Protein AF-A0A6C0BDL3-F1 (afdb_monomer_lite)

Foldseek 3Di:
DDWDDDQQETEAEAEDQPDPWKKKKKKWAFPFADQVLLVLLVVLAAFPALQCQTSNLLNQLLVLLLVQLQCVCPVDVCNVVVWPWWDRWDWGDDPRMIMTMTTTHLDLVGVLVSLVSSLVSLLVSLVSLVSSQVSCVSHVHHDDNLSNQLSNLRSLVRLSHMYMYIYHNHDPPPDPVSVVVSVVSNSVSSVSSVPDPPPRDPNDPSSVPNDNPPDQPKDFDADPRQVLVQVVCPVVPPQWHWDGDHGIIGIGHSYDDPVVRCVVVVVVSVVVVPDPVSLLVSLLVCVVVVNDDLVRSCVVVPPPPDDDSVVSVVVNVVVVD

pLDDT: mean 74.25, std 18.12, range [35.41, 97.31]

Structure (mmCIF, N/CA/C/O backbone):
data_AF-A0A6C0BDL3-F1
#
_entry.id   AF-A0A6C0BDL3-F1
#
loop_
_atom_site.group_PDB
_atom_site.id
_atom_site.type_symbol
_atom_site.label_atom_id
_atom_site.label_alt_id
_atom_site.label_comp_id
_atom_site.label_asym_id
_atom_site.label_entity_id
_atom_site.label_seq_id
_atom_site.pdbx_PDB_ins_code
_atom_site.Cartn_x
_atom_site.Cartn_y
_atom_site.Cartn_z
_atom_site.occupancy
_atom_site.B_iso_or_equiv
_atom_site.auth_seq_id
_atom_site.auth_comp_id
_atom_site.auth_asym_id
_atom_site.auth_atom_id
_atom_site.pdbx_PDB_model_num
ATOM 1 N N . MET A 1 1 ? -6.027 -9.525 21.733 1.00 80.44 1 MET A N 1
ATOM 2 C CA . MET A 1 1 ? -6.110 -9.173 20.299 1.00 80.44 1 MET A CA 1
ATOM 3 C C . MET A 1 1 ? -7.530 -9.470 19.851 1.00 80.44 1 MET A C 1
ATOM 5 O O . MET A 1 1 ? -8.049 -10.502 20.253 1.00 80.44 1 MET A O 1
ATOM 9 N N . LEU A 1 2 ? -8.179 -8.557 19.132 1.00 86.31 2 LEU A N 1
ATOM 10 C CA . LEU A 1 2 ? -9.525 -8.763 18.590 1.00 86.31 2 LEU A CA 1
ATOM 11 C C . LEU A 1 2 ? -9.420 -8.922 17.076 1.00 86.31 2 LEU A C 1
ATOM 13 O O . LEU A 1 2 ? -8.777 -8.106 16.423 1.00 86.31 2 LEU A O 1
ATOM 17 N N . HIS A 1 3 ? -10.058 -9.958 16.542 1.00 91.69 3 HIS A N 1
ATOM 18 C CA . HIS A 1 3 ? -10.069 -10.280 15.119 1.00 91.69 3 HIS A CA 1
ATOM 19 C C . HIS A 1 3 ? -11.508 -10.301 14.607 1.00 91.69 3 HIS A C 1
ATOM 21 O O . HIS A 1 3 ? -12.396 -10.847 15.268 1.00 91.69 3 HIS A O 1
ATOM 27 N N . ILE A 1 4 ? -11.747 -9.655 13.467 1.00 92.56 4 ILE A N 1
ATOM 28 C CA . ILE A 1 4 ? -13.044 -9.620 12.791 1.00 92.56 4 ILE A CA 1
ATOM 29 C C . ILE A 1 4 ? -12.794 -9.748 11.290 1.00 92.56 4 ILE A C 1
ATOM 31 O O . ILE A 1 4 ? -12.151 -8.888 10.696 1.00 92.56 4 ILE A O 1
ATOM 35 N N . ALA A 1 5 ? -13.356 -10.777 10.660 1.00 94.75 5 ALA A N 1
ATOM 36 C CA . ALA A 1 5 ? -13.310 -10.949 9.212 1.00 94.75 5 ALA A CA 1
ATOM 37 C C . ALA A 1 5 ? -14.719 -10.854 8.610 1.00 94.75 5 ALA A C 1
ATOM 39 O O . ALA A 1 5 ? -15.660 -11.463 9.121 1.00 94.75 5 ALA A O 1
ATOM 40 N N . LYS A 1 6 ? -14.884 -10.071 7.538 1.00 94.75 6 LYS A N 1
ATOM 41 C CA . LYS A 1 6 ? -16.170 -9.874 6.844 1.00 94.75 6 LYS A CA 1
ATOM 42 C C . LYS A 1 6 ? -15.926 -9.375 5.421 1.00 94.75 6 LYS A C 1
ATOM 44 O O . LYS A 1 6 ? -15.156 -8.441 5.221 1.00 94.75 6 LYS A O 1
ATOM 49 N N . SER A 1 7 ? -16.589 -9.995 4.444 1.00 92.44 7 SER A N 1
ATOM 50 C CA . SER A 1 7 ? -16.595 -9.581 3.029 1.00 92.44 7 SER A CA 1
ATOM 51 C C . SER A 1 7 ? -15.208 -9.305 2.426 1.00 92.44 7 SER A C 1
ATOM 53 O O . SER A 1 7 ? -15.013 -8.292 1.771 1.00 92.44 7 SER A O 1
ATOM 55 N N . GLY A 1 8 ? -14.229 -10.185 2.662 1.00 92.31 8 GLY A N 1
ATOM 56 C CA . GLY A 1 8 ? -12.870 -10.025 2.120 1.00 92.31 8 GLY A CA 1
ATOM 57 C C . GLY A 1 8 ? -11.964 -9.073 2.909 1.00 92.31 8 GLY A C 1
ATOM 58 O O . GLY A 1 8 ? -10.807 -8.901 2.544 1.00 92.31 8 GLY A O 1
ATOM 59 N N . ILE A 1 9 ? -12.438 -8.495 4.012 1.00 96.25 9 ILE A N 1
ATOM 60 C CA . ILE A 1 9 ? -11.622 -7.683 4.918 1.00 96.25 9 ILE A CA 1
ATOM 61 C C . ILE A 1 9 ? -11.298 -8.502 6.163 1.00 96.25 9 ILE A C 1
ATOM 63 O O . ILE A 1 9 ? -12.194 -9.095 6.765 1.00 96.25 9 ILE A O 1
ATOM 67 N N . ASP A 1 10 ? -10.029 -8.502 6.552 1.00 95.81 10 ASP A N 1
ATOM 68 C CA . ASP A 1 10 ? -9.514 -9.079 7.787 1.00 95.81 10 ASP A CA 1
ATOM 69 C C . ASP A 1 10 ? -9.031 -7.946 8.705 1.00 95.81 10 ASP A C 1
ATOM 71 O O . ASP A 1 10 ? -8.000 -7.323 8.448 1.00 95.81 10 ASP A O 1
ATOM 75 N N . LEU A 1 11 ? -9.812 -7.624 9.739 1.00 95.25 11 LEU A N 1
ATOM 76 C CA . LEU A 1 11 ? -9.498 -6.586 10.716 1.00 95.25 11 LEU A CA 1
ATOM 77 C C . LEU A 1 11 ? -8.887 -7.206 11.973 1.00 95.25 11 LEU A C 1
ATOM 79 O O . LEU A 1 11 ? -9.557 -7.906 12.734 1.00 95.25 11 LEU A O 1
ATOM 83 N N . ASN A 1 12 ? -7.645 -6.829 12.249 1.00 93.06 12 ASN A N 1
ATOM 84 C CA . ASN A 1 12 ? -6.936 -7.113 13.484 1.00 93.06 12 ASN A CA 1
ATOM 85 C C . ASN A 1 12 ? -6.816 -5.836 14.308 1.00 93.06 12 ASN A C 1
ATOM 87 O O . ASN A 1 12 ? -6.258 -4.829 13.874 1.00 93.06 12 ASN A O 1
ATOM 91 N N . PHE A 1 13 ? -7.333 -5.882 15.528 1.00 91.25 13 PHE A N 1
ATOM 92 C CA . PHE A 1 13 ? -7.224 -4.802 16.491 1.00 91.25 13 PHE A CA 1
ATOM 93 C C . PHE A 1 13 ? -6.381 -5.245 17.688 1.00 91.25 13 PHE A C 1
ATOM 95 O O . PHE A 1 13 ? -6.696 -6.215 18.391 1.00 91.25 13 PHE A O 1
ATOM 102 N N . GLN A 1 14 ? -5.314 -4.497 17.951 1.00 90.56 14 GLN A N 1
ATOM 103 C CA . GLN A 1 14 ? -4.424 -4.716 19.078 1.00 90.56 14 GLN A CA 1
ATOM 104 C C . GLN A 1 14 ? -4.402 -3.483 19.976 1.00 90.56 14 GLN A C 1
ATOM 106 O O . GLN A 1 14 ? -3.973 -2.394 19.591 1.00 90.56 14 GLN A O 1
ATOM 111 N N . GLN A 1 15 ? -4.837 -3.669 21.218 1.00 88.06 15 GLN A N 1
ATOM 112 C CA . GLN A 1 15 ? -4.692 -2.637 22.229 1.00 88.06 15 GLN A CA 1
ATOM 113 C C . GLN A 1 15 ? -3.237 -2.596 22.694 1.00 88.06 15 GLN A C 1
ATOM 115 O O . GLN A 1 15 ? -2.676 -3.620 23.084 1.00 88.06 15 GLN A O 1
ATOM 120 N N . ASN A 1 16 ? -2.633 -1.410 22.666 1.00 87.50 16 ASN A N 1
ATOM 121 C CA . ASN A 1 16 ? -1.302 -1.190 23.215 1.00 87.50 16 ASN A CA 1
ATOM 122 C C . ASN A 1 16 ? -1.326 0.040 24.138 1.00 87.50 16 ASN A C 1
ATOM 124 O O . ASN A 1 16 ? -1.374 1.169 23.645 1.00 87.50 16 ASN A O 1
ATOM 128 N N . PRO A 1 17 ? -1.281 -0.143 25.472 1.00 82.94 17 PRO A N 1
ATOM 129 C CA . PRO A 1 17 ? -1.376 0.962 26.425 1.00 82.94 17 PRO A CA 1
ATOM 130 C C . PRO A 1 17 ? -0.166 1.906 26.393 1.00 82.94 17 PRO A C 1
ATOM 132 O O . PRO A 1 17 ? -0.265 3.027 26.895 1.00 82.94 17 PRO A O 1
ATOM 135 N N . ARG A 1 18 ? 0.955 1.467 25.801 1.00 84.19 18 ARG A N 1
ATOM 136 C CA . ARG A 1 18 ? 2.204 2.230 25.666 1.00 84.19 18 ARG A CA 1
ATOM 137 C C . ARG A 1 18 ? 2.338 2.939 24.317 1.00 84.19 18 ARG A C 1
ATOM 139 O O . ARG A 1 18 ? 3.315 3.650 24.109 1.00 84.19 18 ARG A O 1
ATOM 146 N N . ALA A 1 19 ? 1.397 2.752 23.391 1.00 80.88 19 ALA A N 1
ATOM 147 C CA . ALA A 1 19 ? 1.479 3.380 22.079 1.00 80.88 19 ALA A CA 1
ATOM 148 C C . ALA A 1 19 ? 1.346 4.910 22.198 1.00 80.88 19 ALA A C 1
ATOM 150 O O . ALA A 1 19 ? 0.358 5.415 22.733 1.00 80.88 19 ALA A O 1
ATOM 151 N N . GLY A 1 20 ? 2.331 5.653 21.683 1.00 81.62 20 GLY A N 1
ATOM 152 C CA . GLY A 1 20 ? 2.304 7.122 21.654 1.00 81.62 20 GLY A CA 1
ATOM 153 C C . GLY A 1 20 ? 1.252 7.683 20.691 1.00 81.62 20 GLY A C 1
ATOM 154 O O . GLY A 1 20 ? 0.621 8.696 20.980 1.00 81.62 20 GLY A O 1
ATOM 155 N N . SER A 1 21 ? 0.979 6.966 19.601 1.00 86.00 21 SER A N 1
ATOM 156 C CA . SER A 1 21 ? -0.043 7.259 18.588 1.00 86.00 21 SER A CA 1
ATOM 157 C C . SER A 1 21 ? -0.776 5.976 18.181 1.00 86.00 21 SER A C 1
ATOM 159 O O . SER A 1 21 ? -0.315 4.870 18.468 1.00 86.00 21 SER A O 1
ATOM 161 N N . ALA A 1 22 ? -1.946 6.111 17.556 1.00 89.06 22 ALA A N 1
ATOM 162 C CA . ALA A 1 22 ? -2.625 4.985 16.931 1.00 89.06 22 ALA A CA 1
ATOM 163 C C . ALA A 1 22 ? -1.990 4.726 15.561 1.00 89.06 22 ALA A C 1
ATOM 165 O O . ALA A 1 22 ? -1.925 5.638 14.740 1.00 89.06 22 ALA A O 1
ATOM 166 N N . CYS A 1 23 ? -1.548 3.501 15.308 1.00 92.31 23 CYS A N 1
ATOM 167 C CA . CYS A 1 23 ? -1.007 3.066 14.027 1.00 92.31 23 CYS A CA 1
ATOM 168 C C . CYS A 1 23 ? -2.067 2.259 13.275 1.00 92.31 23 CYS A C 1
ATOM 170 O O . CYS A 1 23 ? -2.695 1.362 13.841 1.00 92.31 23 CYS A O 1
ATOM 172 N N . ILE A 1 24 ? -2.274 2.599 12.008 1.00 93.56 24 ILE A N 1
ATOM 173 C CA . ILE A 1 24 ? -3.176 1.905 11.094 1.00 93.56 24 ILE A CA 1
ATOM 174 C C . ILE A 1 24 ? -2.330 1.405 9.934 1.00 93.56 24 ILE A C 1
ATOM 176 O O . ILE A 1 24 ? -1.681 2.205 9.265 1.00 93.56 24 ILE A O 1
ATOM 180 N N . SER A 1 25 ? -2.365 0.104 9.684 1.00 96.69 25 SER A N 1
ATOM 181 C CA . SER A 1 25 ? -1.750 -0.527 8.523 1.00 96.69 25 SER A CA 1
ATOM 182 C C . SER A 1 25 ? -2.834 -1.180 7.680 1.00 96.69 25 SER A C 1
ATOM 184 O O . SER A 1 25 ? -3.656 -1.931 8.204 1.00 96.69 25 SER A O 1
ATOM 186 N N . VAL A 1 26 ? -2.863 -0.877 6.385 1.00 97.31 26 VAL A N 1
ATOM 187 C CA . VAL A 1 26 ? -3.739 -1.540 5.415 1.00 97.31 26 VAL A CA 1
ATOM 188 C C . VAL A 1 26 ? -2.863 -2.224 4.377 1.00 97.31 26 VAL A C 1
ATOM 190 O O . VAL A 1 26 ? -2.115 -1.556 3.666 1.00 97.31 26 VAL A O 1
ATOM 193 N N . GLY A 1 27 ? -2.954 -3.547 4.311 1.00 96.62 27 GLY A N 1
ATOM 194 C CA . GLY A 1 27 ? -2.212 -4.406 3.401 1.00 96.62 27 GLY A CA 1
ATOM 195 C C . GLY A 1 27 ? -3.119 -5.112 2.397 1.00 96.62 27 GLY A C 1
ATOM 196 O O . GLY A 1 27 ? -4.240 -5.497 2.726 1.00 96.62 27 GLY A O 1
ATOM 197 N N . PHE A 1 28 ? -2.626 -5.318 1.181 1.00 96.12 28 PHE A N 1
ATOM 198 C CA . PHE A 1 28 ? -3.298 -6.107 0.145 1.00 96.12 28 PHE A CA 1
ATOM 199 C C . PHE A 1 28 ? -2.264 -6.815 -0.730 1.00 96.12 28 PHE A C 1
ATOM 201 O O . PHE A 1 28 ? -1.161 -6.304 -0.929 1.00 96.12 28 PHE A O 1
ATOM 208 N N . SER A 1 29 ? -2.596 -8.016 -1.207 1.00 94.06 29 SER A N 1
ATOM 209 C CA . SER A 1 29 ? -1.660 -8.839 -1.981 1.00 94.06 29 SER A CA 1
ATOM 210 C C . SER A 1 29 ? -1.746 -8.502 -3.460 1.00 94.06 29 SER A C 1
ATOM 212 O O . SER A 1 29 ? -2.835 -8.502 -4.025 1.00 94.06 29 SER A O 1
ATOM 214 N N . VAL A 1 30 ? -0.606 -8.230 -4.093 1.00 92.38 30 VAL A N 1
ATOM 215 C CA . VAL A 1 30 ? -0.535 -7.929 -5.525 1.00 92.38 30 VAL A CA 1
ATOM 216 C C . VAL A 1 30 ? 0.659 -8.659 -6.116 1.00 92.38 30 VAL A C 1
ATOM 218 O O . VAL A 1 30 ? 1.786 -8.520 -5.644 1.00 92.38 30 VAL A O 1
ATOM 221 N N . LYS A 1 31 ? 0.424 -9.435 -7.174 1.00 88.62 31 LYS A N 1
ATOM 222 C CA . LYS A 1 31 ? 1.509 -10.095 -7.906 1.00 88.62 31 LYS A CA 1
ATOM 223 C C . LYS A 1 31 ? 2.306 -9.071 -8.706 1.00 88.62 31 LYS A C 1
ATOM 225 O O . LYS A 1 31 ? 1.736 -8.124 -9.236 1.00 88.62 31 LYS A O 1
ATOM 230 N N . GLY A 1 32 ? 3.614 -9.290 -8.825 1.00 86.88 32 GLY A N 1
ATOM 231 C CA . GLY A 1 32 ? 4.490 -8.411 -9.604 1.00 86.88 32 GLY A CA 1
ATOM 232 C C . GLY A 1 32 ? 4.892 -7.124 -8.879 1.00 86.88 32 GLY A C 1
ATOM 233 O O . GLY A 1 32 ? 5.362 -6.189 -9.521 1.00 86.88 32 GLY A O 1
ATOM 234 N N . LEU A 1 33 ? 4.727 -7.057 -7.554 1.00 88.50 33 LEU A N 1
ATOM 235 C CA . LEU A 1 33 ? 5.330 -5.997 -6.748 1.00 88.50 33 LEU A CA 1
ATOM 236 C C . LEU A 1 33 ? 6.859 -6.106 -6.785 1.00 88.50 33 LEU A C 1
ATOM 238 O O . LEU A 1 33 ? 7.421 -7.197 -6.724 1.00 88.50 33 LEU A O 1
ATOM 242 N N . ASN A 1 34 ? 7.534 -4.960 -6.848 1.00 86.62 34 ASN A N 1
ATOM 243 C CA . ASN A 1 34 ? 8.987 -4.880 -6.866 1.00 86.62 34 ASN A CA 1
ATOM 244 C C . ASN A 1 34 ? 9.474 -3.920 -5.774 1.00 86.62 34 ASN A C 1
ATOM 246 O O . ASN A 1 34 ? 9.327 -2.699 -5.866 1.00 86.62 34 ASN A O 1
ATOM 250 N N . TRP A 1 35 ? 10.094 -4.481 -4.736 1.00 83.75 35 TRP A N 1
ATOM 251 C CA . TRP A 1 35 ? 10.608 -3.712 -3.603 1.00 83.75 35 TRP A CA 1
ATOM 252 C C . TRP A 1 35 ? 11.672 -2.678 -4.009 1.00 83.75 35 TRP A C 1
ATOM 254 O O . TRP A 1 35 ? 11.677 -1.573 -3.470 1.00 83.75 35 TRP A O 1
ATOM 264 N N . PHE A 1 36 ? 12.528 -2.973 -4.995 1.00 78.44 36 PHE A N 1
ATOM 265 C CA . PHE A 1 36 ? 13.548 -2.026 -5.465 1.00 78.44 36 PHE A CA 1
ATOM 266 C C . PHE A 1 36 ? 12.933 -0.801 -6.118 1.00 78.44 36 PHE A C 1
ATOM 268 O O . PHE A 1 36 ? 13.382 0.321 -5.874 1.00 78.44 36 PHE A O 1
ATOM 275 N N . VAL A 1 37 ? 11.885 -1.018 -6.916 1.00 86.94 37 VAL A N 1
ATOM 276 C CA . VAL A 1 37 ? 11.120 0.073 -7.517 1.00 86.94 37 VAL A CA 1
ATOM 277 C C . VAL A 1 37 ? 10.532 0.943 -6.413 1.00 86.94 37 VAL A C 1
ATOM 279 O O . VAL A 1 37 ? 10.733 2.154 -6.434 1.00 86.94 37 VAL A O 1
ATOM 282 N N . LEU A 1 38 ? 9.889 0.341 -5.407 1.00 89.44 38 LEU A N 1
ATOM 283 C CA . LEU A 1 38 ? 9.329 1.101 -4.292 1.00 89.44 38 LEU A CA 1
ATOM 284 C C . LEU A 1 38 ? 10.403 1.885 -3.530 1.00 89.44 38 LEU A C 1
ATOM 286 O O . LEU A 1 38 ? 10.224 3.074 -3.283 1.00 89.44 38 LEU A O 1
ATOM 290 N N . ASN A 1 39 ? 11.522 1.252 -3.178 1.00 84.19 39 ASN A N 1
ATOM 291 C CA . ASN A 1 39 ? 12.599 1.917 -2.448 1.00 84.19 39 ASN A CA 1
ATOM 292 C C . ASN A 1 39 ? 13.169 3.101 -3.243 1.00 84.19 39 ASN A C 1
ATOM 294 O O . ASN A 1 39 ? 13.453 4.151 -2.673 1.00 84.19 39 ASN A O 1
ATOM 298 N N . LYS A 1 40 ? 13.284 2.971 -4.568 1.00 84.50 40 LYS A N 1
ATOM 299 C CA . LYS A 1 40 ? 13.706 4.074 -5.434 1.00 84.50 40 LYS A CA 1
ATOM 300 C C . LYS A 1 40 ? 12.678 5.208 -5.478 1.00 84.50 40 LYS A C 1
ATOM 302 O O . LYS A 1 40 ? 13.056 6.374 -5.407 1.00 84.50 40 LYS A O 1
ATOM 307 N N . LEU A 1 41 ? 11.388 4.882 -5.563 1.00 90.12 41 LEU A N 1
ATOM 308 C CA . LEU A 1 41 ? 10.315 5.879 -5.502 1.00 90.12 41 LEU A CA 1
ATOM 309 C C . LEU A 1 41 ? 10.311 6.622 -4.157 1.00 90.12 41 LEU A C 1
ATOM 311 O O . LEU A 1 41 ? 10.117 7.833 -4.134 1.00 90.12 41 LEU A O 1
ATOM 315 N N . LEU A 1 42 ? 10.594 5.923 -3.053 1.00 88.12 42 LEU A N 1
ATOM 316 C CA . LEU A 1 42 ? 10.689 6.510 -1.714 1.00 88.12 42 LEU A CA 1
ATOM 317 C C . LEU A 1 42 ? 11.897 7.442 -1.542 1.00 88.12 42 LEU A C 1
ATOM 319 O O . LEU A 1 42 ? 11.784 8.442 -0.837 1.00 88.12 42 LEU A O 1
ATOM 323 N N . THR A 1 43 ? 13.047 7.131 -2.149 1.00 84.50 43 THR A N 1
ATOM 324 C CA . THR A 1 43 ? 14.254 7.973 -2.046 1.00 84.50 43 THR A CA 1
ATOM 325 C C . THR A 1 43 ? 14.274 9.121 -3.051 1.00 84.50 43 THR A C 1
ATOM 327 O O . THR A 1 43 ? 14.986 10.099 -2.835 1.00 84.50 43 THR A O 1
ATOM 330 N N . GLY A 1 44 ? 13.524 9.012 -4.153 1.00 80.94 44 GLY A N 1
ATOM 331 C CA . GLY A 1 44 ? 13.462 10.025 -5.207 1.00 80.94 44 GLY A CA 1
ATOM 332 C C . GLY A 1 44 ? 14.743 10.154 -6.037 1.00 80.94 44 GLY A C 1
ATOM 333 O O . GLY A 1 44 ? 14.849 11.073 -6.847 1.00 80.94 44 GLY A O 1
ATOM 334 N N . VAL A 1 45 ? 15.720 9.257 -5.860 1.00 71.88 45 VAL A N 1
ATOM 335 C CA . VAL A 1 45 ? 17.005 9.330 -6.567 1.00 71.88 45 VAL A CA 1
ATOM 336 C C . VAL A 1 45 ? 16.888 8.620 -7.921 1.00 71.88 45 VAL A C 1
ATOM 338 O O . VAL A 1 45 ? 16.690 7.399 -7.959 1.00 71.88 45 VAL A O 1
ATOM 341 N N . PRO A 1 46 ? 17.023 9.333 -9.055 1.00 64.50 46 PRO A N 1
ATOM 342 C CA . PRO A 1 46 ? 17.059 8.695 -10.361 1.00 64.50 46 PRO A CA 1
ATOM 343 C C . PRO A 1 46 ? 18.317 7.822 -10.478 1.00 64.50 46 PRO A C 1
ATOM 345 O O . PRO A 1 46 ? 19.421 8.226 -10.129 1.00 64.50 46 PRO A O 1
ATOM 348 N N . CYS A 1 47 ? 18.154 6.607 -10.991 1.00 59.09 47 CYS A N 1
ATOM 349 C CA . CYS A 1 47 ? 19.243 5.681 -11.299 1.00 59.09 47 CYS A CA 1
ATOM 350 C C . CYS A 1 47 ? 18.955 4.971 -12.628 1.00 59.09 47 CYS A C 1
ATOM 352 O O . CYS A 1 47 ? 17.793 4.751 -12.981 1.00 59.09 47 CYS A O 1
ATOM 354 N N . SER A 1 48 ? 19.998 4.624 -13.370 1.00 54.31 48 SER A N 1
ATOM 355 C CA . SER A 1 48 ? 19.949 4.037 -14.717 1.00 54.31 48 SER A CA 1
ATOM 356 C C . SER A 1 48 ? 19.919 2.498 -14.708 1.00 54.31 48 SER A C 1
ATOM 358 O O . SER A 1 48 ? 20.416 1.854 -15.628 1.00 54.31 48 SER A O 1
ATOM 360 N N . CYS A 1 49 ? 19.359 1.887 -13.658 1.00 56.06 49 CYS A N 1
ATOM 361 C CA . CYS A 1 49 ? 19.349 0.433 -13.500 1.00 56.06 49 CYS A CA 1
ATOM 362 C C . CYS A 1 49 ? 18.423 -0.267 -14.522 1.00 56.06 49 CYS A C 1
ATOM 364 O O . CYS A 1 49 ? 17.226 0.027 -14.539 1.00 56.06 49 CYS A O 1
ATOM 366 N N . PRO A 1 50 ? 18.916 -1.261 -15.291 1.00 52.78 50 PRO A N 1
ATOM 367 C CA . PRO A 1 50 ? 18.097 -2.062 -16.218 1.00 52.78 50 PRO A CA 1
ATOM 368 C C . PRO A 1 50 ? 16.988 -2.886 -15.530 1.00 52.78 50 PRO A C 1
ATOM 370 O O . PRO A 1 50 ? 15.978 -3.233 -16.141 1.00 52.78 50 PRO A O 1
ATOM 373 N N . SER A 1 51 ? 17.171 -3.185 -14.240 1.00 52.00 51 SER A N 1
ATOM 374 C CA . SER A 1 51 ? 16.299 -3.998 -13.380 1.00 52.00 51 SER A CA 1
ATOM 375 C C . SER A 1 51 ? 15.034 -3.283 -12.886 1.00 52.00 51 SER A C 1
ATOM 377 O O . SER A 1 51 ? 14.208 -3.890 -12.208 1.00 52.00 51 SER A O 1
ATOM 379 N N . LEU A 1 52 ? 14.853 -2.007 -13.235 1.00 60.19 52 LEU A N 1
ATOM 380 C CA . LEU A 1 52 ? 13.674 -1.216 -12.865 1.00 60.19 52 LEU A CA 1
ATOM 381 C C . LEU A 1 52 ? 12.458 -1.470 -13.742 1.00 60.19 52 LEU A C 1
ATOM 383 O O . LEU A 1 52 ? 11.441 -0.826 -13.539 1.00 60.19 52 LEU A O 1
ATOM 387 N N . SER A 1 53 ? 12.581 -2.347 -14.729 1.00 63.53 53 SER A N 1
ATOM 388 C CA . SER A 1 53 ? 11.556 -2.577 -15.733 1.00 63.53 53 SER A CA 1
ATOM 389 C C . SER A 1 53 ? 10.501 -3.585 -15.247 1.00 63.53 53 SER A C 1
ATOM 391 O O . SER A 1 53 ? 9.306 -3.345 -15.374 1.00 63.53 53 SER A O 1
ATOM 393 N N . TYR A 1 54 ? 10.910 -4.647 -14.544 1.00 73.38 54 TYR A N 1
ATOM 394 C CA . TYR A 1 54 ? 9.975 -5.617 -13.966 1.00 73.38 54 TYR A CA 1
ATOM 395 C C . TYR A 1 54 ? 9.182 -5.047 -12.781 1.00 73.38 54 TYR A C 1
ATOM 397 O O . TYR A 1 54 ? 9.757 -4.525 -11.822 1.00 73.38 54 TYR A O 1
ATOM 405 N N . GLY A 1 55 ? 7.855 -5.202 -12.810 1.00 81.75 55 GLY A N 1
ATOM 406 C CA . GLY A 1 55 ? 6.962 -4.807 -11.713 1.00 81.75 55 GLY A CA 1
ATOM 407 C C . GLY A 1 55 ? 6.878 -3.298 -11.475 1.00 81.75 55 GLY A C 1
ATOM 408 O O . GLY A 1 55 ? 6.343 -2.856 -10.452 1.00 81.75 55 GLY A O 1
ATOM 409 N N . SER A 1 56 ? 7.423 -2.501 -12.397 1.00 88.50 56 SER A N 1
ATOM 410 C CA . SER A 1 56 ? 7.600 -1.063 -12.230 1.00 88.50 56 SER A CA 1
ATOM 411 C C . SER A 1 56 ? 6.270 -0.331 -12.217 1.00 88.50 56 SER A C 1
ATOM 413 O O . SER A 1 56 ? 6.023 0.524 -11.367 1.00 88.50 56 SER A O 1
ATOM 415 N N . GLU A 1 57 ? 5.366 -0.744 -13.095 1.00 92.81 57 GLU A N 1
ATOM 416 C CA . GLU A 1 57 ? 4.076 -0.120 -13.295 1.00 92.81 57 GLU A CA 1
ATOM 417 C C . GLU A 1 57 ? 3.112 -0.474 -12.172 1.00 92.81 57 GLU A C 1
ATOM 419 O O . GLU A 1 57 ? 2.500 0.422 -11.596 1.00 92.81 57 GLU A O 1
ATOM 424 N N . ILE A 1 58 ? 3.054 -1.752 -11.792 1.00 94.31 58 ILE A N 1
ATOM 425 C CA . ILE A 1 58 ? 2.241 -2.236 -10.667 1.00 94.31 58 ILE A CA 1
ATOM 426 C C . ILE A 1 58 ? 2.678 -1.547 -9.372 1.00 94.31 58 ILE A C 1
ATOM 428 O O . ILE A 1 58 ? 1.855 -0.981 -8.651 1.00 94.31 58 ILE A O 1
ATOM 432 N N . THR A 1 59 ? 3.986 -1.522 -9.104 1.00 94.94 59 THR A N 1
ATOM 433 C CA . THR A 1 59 ? 4.524 -0.871 -7.903 1.00 94.94 59 THR A CA 1
ATOM 434 C C . THR A 1 59 ? 4.275 0.636 -7.923 1.00 94.94 59 THR A C 1
ATOM 436 O O . THR A 1 59 ? 3.923 1.209 -6.893 1.00 94.94 59 THR A O 1
ATOM 439 N N . SER A 1 60 ? 4.395 1.275 -9.091 1.00 96.00 60 SER A N 1
ATOM 440 C CA . SER A 1 60 ? 4.117 2.705 -9.264 1.00 96.00 60 SER A CA 1
ATOM 441 C C . SER A 1 60 ? 2.643 3.042 -9.033 1.00 96.00 60 SER A C 1
ATOM 443 O O . SER A 1 60 ? 2.363 4.059 -8.408 1.00 96.00 60 SER A O 1
ATOM 445 N N . VAL A 1 61 ? 1.695 2.198 -9.462 1.00 97.19 61 VAL A N 1
ATOM 446 C CA . VAL A 1 61 ? 0.263 2.375 -9.150 1.00 97.19 61 VAL A CA 1
ATOM 447 C C . VAL A 1 61 ? 0.014 2.248 -7.644 1.00 97.19 61 VAL A C 1
ATOM 449 O O . VAL A 1 61 ? -0.654 3.102 -7.060 1.00 97.19 61 VAL A O 1
ATOM 452 N N . CYS A 1 62 ? 0.588 1.241 -6.979 1.00 97.31 62 CYS A N 1
ATOM 453 C CA . CYS A 1 62 ? 0.473 1.105 -5.522 1.00 97.31 62 CYS A CA 1
ATOM 454 C C . CYS A 1 62 ? 1.063 2.311 -4.774 1.00 97.31 62 CYS A C 1
ATOM 456 O O . CYS A 1 62 ? 0.452 2.837 -3.841 1.00 97.31 62 CYS A O 1
ATOM 458 N N . TYR A 1 63 ? 2.232 2.790 -5.204 1.00 97.19 63 TYR A N 1
ATOM 459 C CA . TYR A 1 63 ? 2.860 3.970 -4.620 1.00 97.19 63 TYR A CA 1
ATOM 460 C C . TYR A 1 63 ? 2.041 5.242 -4.872 1.00 97.19 63 TYR A C 1
ATOM 462 O O . TYR A 1 63 ? 1.846 6.035 -3.951 1.00 97.19 63 TYR A O 1
ATOM 470 N N . ALA A 1 64 ? 1.469 5.399 -6.067 1.00 97.06 64 ALA A N 1
ATOM 471 C CA . ALA A 1 64 ? 0.570 6.499 -6.403 1.00 97.06 64 ALA A CA 1
ATOM 472 C C . ALA A 1 64 ? -0.665 6.549 -5.483 1.00 97.06 64 ALA A C 1
ATOM 474 O O . ALA A 1 64 ? -1.056 7.631 -5.046 1.00 97.06 64 ALA A O 1
ATOM 475 N N . ILE A 1 65 ? -1.225 5.395 -5.093 1.00 97.00 65 ILE A N 1
ATOM 476 C CA . ILE A 1 65 ? -2.289 5.331 -4.074 1.00 97.00 65 ILE A CA 1
ATOM 477 C C . ILE A 1 65 ? -1.792 5.905 -2.737 1.00 97.00 65 ILE A C 1
ATOM 479 O O . ILE A 1 65 ? -2.497 6.699 -2.116 1.00 97.00 65 ILE A O 1
ATOM 483 N N . CYS A 1 66 ? -0.581 5.549 -2.293 1.00 96.62 66 CYS A N 1
ATOM 484 C CA . CYS A 1 66 ? 0.008 6.085 -1.059 1.00 96.62 66 CYS A CA 1
ATOM 485 C C . CYS A 1 66 ? 0.228 7.609 -1.132 1.00 96.62 66 CYS A C 1
ATOM 487 O O . CYS A 1 66 ? -0.096 8.336 -0.188 1.00 96.62 66 CYS A O 1
ATOM 489 N N . VAL A 1 67 ? 0.702 8.119 -2.274 1.00 94.81 67 VAL A N 1
ATOM 490 C CA . VAL A 1 67 ? 0.827 9.564 -2.525 1.00 94.81 67 VAL A CA 1
ATOM 491 C C . VAL A 1 67 ? -0.539 10.248 -2.445 1.00 94.81 67 VAL A C 1
ATOM 493 O O . VAL A 1 67 ? -0.677 11.243 -1.737 1.00 94.81 67 VAL A O 1
ATOM 496 N N . ALA A 1 68 ? -1.578 9.680 -3.061 1.00 94.31 68 ALA A N 1
ATOM 497 C CA . ALA A 1 68 ? -2.935 10.218 -2.990 1.00 94.31 68 ALA A CA 1
ATOM 498 C C . ALA A 1 68 ? -3.496 10.235 -1.553 1.00 94.31 68 ALA A C 1
ATOM 500 O O . ALA A 1 68 ? -4.207 11.173 -1.176 1.00 94.31 68 ALA A O 1
ATOM 501 N N . VAL A 1 69 ? -3.166 9.233 -0.726 1.00 94.06 69 VAL A N 1
ATOM 502 C CA . VAL A 1 69 ? -3.481 9.247 0.715 1.00 94.06 69 VAL A CA 1
ATOM 503 C C . VAL A 1 69 ? -2.797 10.432 1.393 1.00 94.06 69 VAL A C 1
ATOM 505 O O . VAL A 1 69 ? -3.468 11.196 2.086 1.00 94.06 69 VAL A O 1
ATOM 508 N N . ASN A 1 70 ? -1.496 10.629 1.160 1.00 92.00 70 ASN A N 1
ATOM 509 C CA . ASN A 1 70 ? -0.752 11.766 1.703 1.00 92.00 70 ASN A CA 1
ATOM 510 C C . ASN A 1 70 ? -1.369 13.107 1.299 1.00 92.00 70 ASN A C 1
ATOM 512 O O . ASN A 1 70 ? -1.643 13.934 2.169 1.00 92.00 70 ASN A O 1
ATOM 516 N N . THR A 1 71 ? -1.665 13.297 0.011 1.00 90.81 71 THR A N 1
ATOM 517 C CA . THR A 1 71 ? -2.299 14.520 -0.489 1.00 90.81 71 THR A CA 1
ATOM 518 C C . THR A 1 71 ? -3.625 14.780 0.215 1.00 90.81 71 THR A C 1
ATOM 520 O O . THR A 1 71 ? -3.832 15.882 0.707 1.00 90.81 71 THR A O 1
ATOM 523 N N . LYS A 1 72 ? -4.500 13.774 0.350 1.00 89.94 72 LYS A N 1
ATOM 524 C CA . LYS A 1 72 ? -5.806 13.928 1.020 1.00 89.94 72 LYS A CA 1
ATOM 525 C C . LYS A 1 72 ? -5.693 14.201 2.521 1.00 89.94 72 LYS A C 1
ATOM 527 O O . LYS A 1 72 ? -6.527 14.923 3.070 1.00 89.94 72 LYS A O 1
ATOM 532 N N . LEU A 1 73 ? -4.698 13.618 3.192 1.00 86.88 73 LEU A N 1
ATOM 533 C CA . LEU A 1 73 ? -4.439 13.875 4.611 1.00 86.88 73 LEU A CA 1
ATOM 534 C C . LEU A 1 73 ? -3.904 15.297 4.837 1.00 86.88 73 LEU A C 1
ATOM 536 O O . LEU A 1 73 ? -4.287 15.934 5.815 1.00 86.88 73 LEU A O 1
ATOM 540 N N . GLN A 1 74 ? -3.065 15.804 3.928 1.00 84.00 74 GLN A N 1
ATOM 541 C CA . GLN A 1 74 ? -2.465 17.141 4.014 1.00 84.00 74 GLN A CA 1
ATOM 542 C C . GLN A 1 74 ? -3.401 18.258 3.532 1.00 84.00 74 GLN A C 1
ATOM 544 O O . GLN A 1 74 ? -3.415 19.340 4.111 1.00 84.00 74 GLN A O 1
ATOM 549 N N . SER A 1 75 ? -4.202 18.012 2.493 1.00 78.75 75 SER A N 1
ATOM 550 C CA . SER A 1 75 ? -5.027 19.035 1.837 1.00 78.75 75 SER A CA 1
ATOM 551 C C . SER A 1 75 ? -6.284 19.415 2.615 1.00 78.75 75 SER A C 1
ATOM 553 O O . SER A 1 75 ? -7.011 20.313 2.197 1.00 78.75 75 SER A O 1
ATOM 555 N N . ASN A 1 76 ? -6.603 18.715 3.704 1.00 69.69 76 ASN A N 1
ATOM 556 C CA . ASN A 1 76 ? -7.818 18.957 4.461 1.00 69.69 76 ASN A CA 1
ATOM 557 C C . ASN A 1 76 ? -7.499 19.744 5.748 1.00 69.69 76 ASN A C 1
ATOM 559 O O . ASN A 1 76 ? -6.950 19.170 6.691 1.00 69.69 76 ASN A O 1
ATOM 563 N N . PRO A 1 77 ? -7.904 21.025 5.852 1.00 63.22 77 PRO A N 1
ATOM 564 C CA . PRO A 1 77 ? -7.616 21.865 7.019 1.00 63.22 77 PRO A CA 1
ATOM 565 C C . PRO A 1 77 ? -8.190 21.301 8.326 1.00 63.22 77 PRO A C 1
ATOM 567 O O . PRO A 1 77 ? -7.676 21.543 9.417 1.00 63.22 77 PRO A O 1
ATOM 570 N N . LYS A 1 78 ? -9.264 20.500 8.239 1.00 62.62 78 LYS A N 1
ATOM 571 C CA . LYS A 1 78 ? -9.829 19.806 9.405 1.00 62.62 78 LYS A CA 1
ATOM 572 C C . LYS A 1 78 ? -8.899 18.699 9.912 1.00 62.62 78 LYS A C 1
ATOM 574 O O . LYS A 1 78 ? -8.993 18.337 11.078 1.00 62.62 78 LYS A O 1
ATOM 579 N N . PHE A 1 79 ? -8.019 18.155 9.071 1.00 61.97 79 PHE A N 1
ATOM 580 C CA . PHE A 1 79 ? -6.996 17.186 9.473 1.00 61.97 79 PHE A CA 1
ATOM 581 C C . PHE A 1 79 ? -5.772 17.891 10.062 1.00 61.97 79 PHE A C 1
ATOM 583 O O . PHE A 1 79 ? -5.315 17.472 11.123 1.00 61.97 79 PHE A O 1
ATOM 590 N N . SER A 1 80 ? -5.311 18.992 9.457 1.00 59.44 80 SER A N 1
ATOM 591 C CA . SER A 1 80 ? -4.171 19.765 9.975 1.00 59.44 80 SER A CA 1
ATOM 592 C C . SER A 1 80 ? -4.457 20.399 11.342 1.00 59.44 80 SER A C 1
ATOM 594 O O . SER A 1 80 ? -3.597 20.383 12.218 1.00 59.44 80 SER A O 1
ATOM 596 N N . ASN A 1 81 ? -5.677 20.907 11.559 1.00 54.12 81 ASN A N 1
ATOM 597 C CA . ASN A 1 81 ? -6.004 21.688 12.757 1.00 54.12 81 ASN A CA 1
ATOM 598 C C . ASN A 1 81 ? -6.502 20.842 13.941 1.00 54.12 81 ASN A C 1
ATOM 600 O O . ASN A 1 81 ? -6.332 21.247 15.088 1.00 54.12 81 ASN A O 1
ATOM 604 N N . LEU A 1 82 ? -7.108 19.671 13.700 1.00 50.25 82 LEU A N 1
ATOM 605 C CA . LEU A 1 82 ? -7.585 18.792 14.783 1.00 50.25 82 LEU A CA 1
ATOM 606 C C . LEU A 1 82 ? -6.507 17.820 15.278 1.00 50.25 82 LEU A C 1
ATOM 608 O O . LEU A 1 82 ? -6.573 17.360 16.420 1.00 50.25 82 LEU A O 1
ATOM 612 N N . ASN A 1 83 ? -5.505 17.513 14.449 1.00 51.78 83 ASN A N 1
ATOM 613 C CA . ASN A 1 83 ? -4.584 16.419 14.710 1.00 51.78 83 ASN A CA 1
ATOM 614 C C . ASN A 1 83 ? -3.112 16.843 14.613 1.00 51.78 83 ASN A C 1
ATOM 616 O O . ASN A 1 83 ? -2.458 16.605 13.605 1.00 51.78 83 ASN A O 1
ATOM 620 N N . LYS A 1 84 ? -2.551 17.331 15.732 1.00 55.75 84 LYS A N 1
ATOM 621 C CA . LYS A 1 84 ? -1.105 17.602 15.930 1.00 55.75 84 LYS A CA 1
ATOM 622 C C . LYS A 1 84 ? -0.158 16.415 15.625 1.00 55.75 84 LYS A C 1
ATOM 624 O O . LYS A 1 84 ? 1.051 16.581 15.690 1.00 55.75 84 LYS A O 1
ATOM 629 N N . VAL A 1 85 ? -0.690 15.216 15.360 1.00 56.09 85 VAL A N 1
ATOM 630 C CA . VAL A 1 85 ? 0.037 13.929 15.323 1.00 56.09 85 VAL A CA 1
ATOM 631 C C . VAL A 1 85 ? -0.008 13.268 13.936 1.00 56.09 85 VAL A C 1
ATOM 633 O O . VAL A 1 85 ? 0.431 12.131 13.796 1.00 56.09 85 VAL A O 1
ATOM 636 N N . PHE A 1 86 ? -0.525 13.926 12.889 1.00 56.91 86 PHE A N 1
ATOM 637 C CA . PHE A 1 86 ? -0.466 13.315 11.558 1.00 56.91 86 PHE A CA 1
ATOM 638 C C . PHE A 1 86 ? 0.968 13.237 11.052 1.00 56.91 86 PHE A C 1
ATOM 640 O O . PHE A 1 86 ? 1.571 14.221 10.635 1.00 56.91 86 PHE A O 1
ATOM 647 N N . THR A 1 87 ? 1.483 12.015 11.088 1.00 61.22 87 THR A N 1
ATOM 648 C CA . THR A 1 87 ? 2.655 11.604 10.334 1.00 61.22 87 THR A CA 1
ATOM 649 C C . THR A 1 87 ? 2.167 11.223 8.941 1.00 61.22 87 THR A C 1
ATOM 651 O O . THR A 1 87 ? 1.099 10.626 8.792 1.00 61.22 87 THR A O 1
ATOM 654 N N . THR A 1 88 ? 2.918 11.623 7.926 1.00 80.50 88 THR A N 1
ATOM 655 C CA . THR A 1 88 ? 2.740 11.198 6.537 1.00 80.50 88 THR A CA 1
ATOM 656 C C . THR A 1 88 ? 2.450 9.697 6.440 1.00 80.50 88 THR A C 1
ATOM 658 O O . THR A 1 88 ? 2.995 8.892 7.198 1.00 80.50 88 THR A O 1
ATOM 661 N N . ALA A 1 89 ? 1.580 9.314 5.508 1.00 90.44 89 ALA A N 1
ATOM 662 C CA . ALA A 1 89 ? 1.415 7.927 5.122 1.00 90.44 89 ALA A CA 1
ATOM 663 C C . ALA A 1 89 ? 2.742 7.403 4.565 1.00 90.44 89 ALA A C 1
ATOM 665 O O . ALA A 1 89 ? 3.351 8.023 3.688 1.00 90.44 89 ALA A O 1
ATOM 666 N N . THR A 1 90 ? 3.182 6.263 5.082 1.00 93.12 90 THR A N 1
ATOM 667 C CA . THR A 1 90 ? 4.324 5.514 4.562 1.00 93.12 90 THR A CA 1
ATOM 668 C C . THR A 1 90 ? 3.827 4.226 3.931 1.00 93.12 90 THR A C 1
ATOM 670 O O . THR A 1 90 ? 2.702 3.788 4.172 1.00 93.12 90 THR A O 1
ATOM 673 N N . CYS A 1 91 ? 4.652 3.601 3.103 1.00 94.06 91 CYS A N 1
ATOM 674 C CA . CYS A 1 91 ? 4.304 2.331 2.487 1.00 94.06 91 CYS A CA 1
ATOM 675 C C . CYS A 1 91 ? 5.500 1.395 2.418 1.00 94.06 91 CYS A C 1
ATOM 677 O O . CYS A 1 91 ? 6.646 1.843 2.429 1.00 94.06 91 CYS A O 1
ATOM 679 N N . ASN A 1 92 ? 5.219 0.098 2.345 1.00 91.94 92 ASN A N 1
ATOM 680 C CA . ASN A 1 92 ? 6.233 -0.943 2.237 1.00 91.94 92 ASN A CA 1
ATOM 681 C C . ASN A 1 92 ? 5.722 -2.117 1.392 1.00 91.94 92 ASN A C 1
ATOM 683 O O . ASN A 1 92 ? 4.512 -2.284 1.232 1.00 91.94 92 ASN A O 1
ATOM 687 N N . ILE A 1 93 ? 6.642 -2.941 0.892 1.00 88.44 93 ILE A N 1
ATOM 688 C CA . ILE A 1 93 ? 6.341 -4.238 0.281 1.00 88.44 93 ILE A CA 1
ATOM 689 C C . ILE A 1 93 ? 6.947 -5.331 1.152 1.00 88.44 93 ILE A C 1
ATOM 691 O O . ILE A 1 93 ? 8.129 -5.271 1.480 1.00 88.44 93 ILE A O 1
ATOM 695 N N . GLN A 1 94 ? 6.148 -6.336 1.494 1.00 83.25 94 GLN A N 1
ATOM 696 C CA . GLN A 1 94 ? 6.614 -7.532 2.188 1.00 83.25 94 GLN A CA 1
ATOM 697 C C . GLN A 1 94 ? 5.744 -8.723 1.783 1.00 83.25 94 GLN A C 1
ATOM 699 O O . GLN A 1 94 ? 4.524 -8.601 1.783 1.00 83.25 94 GLN A O 1
ATOM 704 N N . ASN A 1 95 ? 6.358 -9.865 1.457 1.00 80.88 95 ASN A N 1
ATOM 705 C CA . ASN A 1 95 ? 5.662 -11.117 1.121 1.00 80.88 95 ASN A CA 1
ATOM 706 C C . ASN A 1 95 ? 4.537 -10.935 0.080 1.00 80.88 95 ASN A C 1
ATOM 708 O O . ASN A 1 95 ? 3.393 -11.312 0.326 1.00 80.88 95 ASN A O 1
ATOM 712 N N . ASP A 1 96 ? 4.845 -10.292 -1.053 1.00 85.00 96 ASP A N 1
ATOM 713 C CA . ASP A 1 96 ? 3.883 -9.971 -2.125 1.00 85.00 96 ASP A CA 1
ATOM 714 C C . ASP A 1 96 ? 2.658 -9.155 -1.674 1.00 85.00 96 ASP A C 1
ATOM 716 O O . ASP A 1 96 ? 1.612 -9.137 -2.332 1.00 85.00 96 ASP A O 1
ATOM 720 N N . MET A 1 97 ? 2.775 -8.456 -0.546 1.00 90.25 97 MET A N 1
ATOM 721 C CA . MET A 1 97 ? 1.785 -7.507 -0.067 1.00 90.25 97 MET A CA 1
ATOM 722 C C . MET A 1 97 ? 2.334 -6.092 -0.105 1.00 90.25 97 MET A C 1
ATOM 724 O O . MET A 1 97 ? 3.477 -5.837 0.274 1.00 90.25 97 MET A O 1
ATOM 728 N N . PHE A 1 98 ? 1.482 -5.164 -0.522 1.00 96.06 98 PHE A N 1
ATOM 729 C CA . PHE A 1 98 ? 1.725 -3.739 -0.393 1.00 96.06 98 PHE A CA 1
ATOM 730 C C . PHE A 1 98 ? 1.002 -3.222 0.847 1.00 96.06 98 PHE A C 1
ATOM 732 O O . PHE A 1 98 ? -0.196 -3.458 1.006 1.00 96.06 98 PHE A O 1
ATOM 739 N N . PHE A 1 99 ? 1.721 -2.513 1.712 1.00 95.75 99 PHE A N 1
ATOM 740 C CA . PHE A 1 99 ? 1.204 -1.949 2.955 1.00 95.75 99 PHE A CA 1
ATOM 741 C C . PHE A 1 99 ? 1.193 -0.429 2.891 1.00 95.75 99 PHE A C 1
ATOM 743 O O . PHE A 1 99 ? 2.177 0.174 2.470 1.00 95.75 99 PHE A O 1
ATOM 750 N N . ILE A 1 100 ? 0.117 0.186 3.379 1.00 96.88 100 ILE A N 1
ATOM 751 C CA . ILE A 1 100 ? 0.023 1.620 3.665 1.00 96.88 100 ILE A CA 1
ATOM 752 C C . ILE A 1 100 ? -0.115 1.785 5.173 1.00 96.88 100 ILE A C 1
ATOM 754 O O . ILE A 1 100 ? -1.067 1.282 5.769 1.00 96.88 100 ILE A O 1
ATOM 758 N N . ASN A 1 101 ? 0.820 2.508 5.779 1.00 95.31 101 ASN A N 1
ATOM 759 C CA . ASN A 1 101 ? 0.883 2.749 7.212 1.00 95.31 101 ASN A CA 1
ATOM 760 C C . ASN A 1 101 ? 0.635 4.227 7.501 1.00 95.31 101 ASN A C 1
ATOM 762 O O . ASN A 1 101 ? 1.280 5.100 6.923 1.00 95.31 101 ASN A O 1
ATOM 766 N N . VAL A 1 102 ? -0.284 4.513 8.417 1.00 92.75 102 VAL A N 1
ATOM 767 C CA . VAL A 1 102 ? -0.619 5.875 8.835 1.00 92.75 102 VAL A CA 1
ATOM 768 C C . VAL A 1 102 ? -0.725 5.926 10.349 1.00 92.75 102 VAL A C 1
ATOM 770 O O . VAL A 1 102 ? -1.458 5.149 10.962 1.00 92.75 102 VAL A O 1
ATOM 773 N N . ASN A 1 103 ? -0.038 6.893 10.947 1.00 90.44 103 ASN A N 1
ATOM 774 C CA . ASN A 1 103 ? -0.191 7.209 12.360 1.00 90.44 103 ASN A CA 1
ATOM 775 C C . ASN A 1 103 ? -1.244 8.304 12.551 1.00 90.44 103 ASN A C 1
ATOM 777 O O . ASN A 1 103 ? -1.336 9.263 11.784 1.00 90.44 103 ASN A O 1
ATOM 781 N N . THR A 1 104 ? -2.043 8.170 13.601 1.00 87.75 104 THR A N 1
ATOM 782 C CA . THR A 1 104 ? -3.117 9.098 13.944 1.00 87.75 104 THR A CA 1
ATOM 783 C C . THR A 1 104 ? -3.309 9.178 15.457 1.00 87.75 104 THR A C 1
ATOM 785 O O . THR A 1 104 ? -2.622 8.523 16.240 1.00 87.75 104 THR A O 1
ATOM 788 N N . GLN A 1 105 ? -4.236 10.019 15.902 1.00 85.50 105 GLN A N 1
ATOM 789 C CA . GLN A 1 105 ? -4.588 10.113 17.315 1.00 85.50 105 GLN A CA 1
ATOM 790 C C . GLN A 1 105 ? -5.331 8.861 17.800 1.00 85.50 105 GLN A C 1
ATOM 792 O O . GLN A 1 105 ? -6.063 8.227 17.042 1.00 85.50 105 GLN A O 1
ATOM 797 N N . HIS A 1 106 ? -5.257 8.590 19.106 1.00 84.12 106 HIS A N 1
ATOM 798 C CA . HIS A 1 106 ? -5.984 7.519 19.812 1.00 84.12 106 HIS A CA 1
ATOM 799 C C . HIS A 1 106 ? -7.507 7.727 19.910 1.00 84.12 106 HIS A C 1
ATOM 801 O O . HIS A 1 106 ? -8.165 7.275 20.844 1.00 84.12 106 HIS A O 1
ATOM 807 N N . ASN A 1 107 ? -8.090 8.439 18.953 1.00 85.19 107 ASN A N 1
ATOM 808 C CA . ASN A 1 107 ? -9.513 8.706 18.875 1.00 85.19 107 ASN A CA 1
ATOM 809 C C . ASN A 1 107 ? -10.131 7.812 17.796 1.00 85.19 107 ASN A C 1
ATOM 811 O O . ASN A 1 107 ? -9.728 7.861 16.633 1.00 85.19 107 ASN A O 1
ATOM 815 N N . PHE A 1 108 ? -11.165 7.052 18.156 1.00 87.69 108 PHE A N 1
ATOM 816 C CA . PHE A 1 108 ? -11.899 6.192 17.226 1.00 87.69 108 PHE A CA 1
ATOM 817 C C . PHE A 1 108 ? -12.405 6.943 15.978 1.00 87.69 108 PHE A C 1
ATOM 819 O O . PHE A 1 108 ? -12.296 6.438 14.864 1.00 87.69 108 PHE A O 1
ATOM 826 N N . ASN A 1 109 ? -12.866 8.189 16.122 1.00 87.75 109 ASN A N 1
ATOM 827 C CA . ASN A 1 109 ? -13.283 9.018 14.987 1.00 87.75 109 ASN A CA 1
ATOM 828 C C . ASN A 1 109 ? -12.106 9.457 14.106 1.00 87.75 109 ASN A C 1
ATOM 830 O O . ASN A 1 109 ? -12.291 9.713 12.917 1.00 87.75 109 ASN A O 1
ATOM 834 N N . ALA A 1 110 ? -10.900 9.593 14.664 1.00 87.38 110 ALA A N 1
ATOM 835 C CA . ALA A 1 110 ? -9.697 9.849 13.873 1.00 87.38 110 ALA A CA 1
ATOM 836 C C . ALA A 1 110 ? -9.291 8.590 13.093 1.00 87.38 110 ALA A C 1
ATOM 838 O O . ALA A 1 110 ? -9.047 8.683 11.893 1.00 87.38 110 ALA A O 1
ATOM 839 N N . ILE A 1 111 ? -9.332 7.419 13.738 1.00 90.62 111 ILE A N 1
ATOM 840 C CA . ILE A 1 111 ? -9.076 6.117 13.105 1.00 90.62 111 ILE A CA 1
ATOM 841 C C . ILE A 1 111 ? -10.050 5.869 11.946 1.00 90.62 111 ILE A C 1
ATOM 843 O O . ILE A 1 111 ? -9.623 5.632 10.817 1.00 90.62 111 ILE A O 1
ATOM 847 N N . LYS A 1 112 ? -11.357 6.021 12.196 1.00 91.62 112 LYS A N 1
ATOM 848 C CA . LYS A 1 112 ? -12.420 5.868 11.192 1.00 91.62 112 LYS A CA 1
ATOM 849 C C . LYS A 1 112 ? -12.191 6.766 9.972 1.00 91.62 112 LYS A C 1
ATOM 851 O O . LYS A 1 112 ? -12.309 6.312 8.838 1.00 91.62 112 LYS A O 1
ATOM 856 N N . ARG A 1 113 ? -11.836 8.036 10.201 1.00 89.50 113 ARG A N 1
ATOM 857 C CA . ARG A 1 113 ? -11.555 9.000 9.126 1.00 89.50 113 ARG A CA 1
ATOM 858 C C . ARG A 1 113 ? -10.337 8.604 8.296 1.00 89.50 113 ARG A C 1
ATOM 860 O O . ARG A 1 113 ? -10.422 8.653 7.077 1.00 89.50 113 ARG A O 1
ATOM 867 N N . VAL A 1 114 ? -9.236 8.200 8.932 1.00 92.12 114 VAL A N 1
ATOM 868 C CA . VAL A 1 114 ? -8.014 7.780 8.222 1.00 92.12 114 VAL A CA 1
ATOM 869 C C . VAL A 1 114 ? -8.273 6.555 7.357 1.00 92.12 114 VAL A C 1
ATOM 871 O O . VAL A 1 114 ? -7.920 6.562 6.183 1.00 92.12 114 VAL A O 1
ATOM 874 N N . ILE A 1 115 ? -8.959 5.547 7.897 1.00 94.38 115 ILE A N 1
ATOM 875 C CA . ILE A 1 115 ? -9.369 4.367 7.127 1.00 94.38 115 ILE A CA 1
ATOM 876 C C . ILE A 1 115 ? -10.225 4.784 5.926 1.00 94.38 115 ILE A C 1
ATOM 878 O O . ILE A 1 115 ? -9.965 4.341 4.810 1.00 94.38 115 ILE A O 1
ATOM 882 N N . GLY A 1 116 ? -11.181 5.698 6.121 1.00 93.19 116 GLY A N 1
ATOM 883 C CA . GLY A 1 116 ? -11.983 6.250 5.027 1.00 93.19 116 GLY A CA 1
ATOM 884 C C . GLY A 1 116 ? -11.147 6.944 3.943 1.00 93.19 116 GLY A C 1
ATOM 885 O O . GLY A 1 116 ? -11.426 6.773 2.759 1.00 93.19 116 GLY A O 1
ATOM 886 N N . VAL A 1 117 ? -10.094 7.680 4.318 1.00 92.75 117 VAL A N 1
ATOM 887 C CA . VAL A 1 117 ? -9.165 8.303 3.357 1.00 92.75 117 VAL A CA 1
ATOM 888 C C . VAL A 1 117 ? -8.383 7.247 2.575 1.00 92.75 117 VAL A C 1
ATOM 890 O O . VAL A 1 117 ? -8.310 7.349 1.350 1.00 92.75 117 VAL A O 1
ATOM 893 N N . ILE A 1 118 ? -7.846 6.227 3.254 1.00 94.94 118 ILE A N 1
ATOM 894 C CA . ILE A 1 118 ? -7.098 5.130 2.619 1.00 94.94 118 ILE A CA 1
ATOM 895 C C . ILE A 1 118 ? -7.987 4.396 1.609 1.00 94.94 118 ILE A C 1
ATOM 897 O O . ILE A 1 118 ? -7.639 4.300 0.433 1.00 94.94 118 ILE A O 1
ATOM 901 N N . PHE A 1 119 ? -9.177 3.962 2.030 1.00 94.38 119 PHE A N 1
ATOM 902 C CA . PHE A 1 119 ? -10.126 3.260 1.161 1.00 94.38 119 PHE A CA 1
ATOM 903 C C . PHE A 1 119 ? -10.599 4.153 0.008 1.00 94.38 119 PHE A C 1
ATOM 905 O O . PHE A 1 119 ? -10.712 3.700 -1.130 1.00 94.38 119 PHE A O 1
ATOM 912 N N . GLY A 1 120 ? -10.818 5.445 0.265 1.00 92.94 120 GLY A N 1
ATOM 913 C CA . GLY A 1 120 ? -11.179 6.410 -0.768 1.00 92.94 120 GLY A CA 1
ATOM 914 C C . GLY A 1 120 ? -10.071 6.650 -1.798 1.00 92.94 120 GLY A C 1
ATOM 915 O O . GLY A 1 120 ? -10.371 6.955 -2.949 1.00 92.94 120 GLY A O 1
ATOM 916 N N . ALA A 1 121 ? -8.795 6.536 -1.420 1.00 93.31 121 ALA A N 1
ATOM 917 C CA . ALA A 1 121 ? -7.677 6.572 -2.363 1.00 93.31 121 ALA A CA 1
ATOM 918 C C . ALA A 1 121 ? -7.580 5.274 -3.177 1.00 93.31 121 ALA A C 1
ATOM 920 O O . ALA A 1 121 ? -7.422 5.349 -4.391 1.00 93.31 121 ALA A O 1
ATOM 921 N N . MET A 1 122 ? -7.761 4.111 -2.545 1.00 92.75 122 MET A N 1
ATOM 922 C CA . MET A 1 122 ? -7.790 2.811 -3.233 1.00 92.75 122 MET A CA 1
ATOM 923 C C . MET A 1 122 ? -8.920 2.724 -4.267 1.00 92.75 122 MET A C 1
ATOM 925 O O . MET A 1 122 ? -8.700 2.230 -5.368 1.00 92.75 122 MET A O 1
ATOM 929 N N . LYS A 1 123 ? -10.103 3.278 -3.952 1.00 86.88 123 LYS A N 1
ATOM 930 C CA . LYS A 1 123 ? -11.253 3.338 -4.873 1.00 86.88 123 LYS A CA 1
ATOM 931 C C . LYS A 1 123 ? -10.923 4.033 -6.191 1.00 86.88 123 LYS A C 1
ATOM 933 O O . LYS A 1 123 ? -11.434 3.672 -7.240 1.00 86.88 123 LYS A O 1
ATOM 938 N N . GLN A 1 124 ? -10.124 5.087 -6.106 1.00 82.06 124 GLN A N 1
ATOM 939 C CA . GLN A 1 124 ? -9.871 6.014 -7.201 1.00 82.06 124 GLN A CA 1
ATOM 940 C C . GLN A 1 124 ? -8.587 5.662 -7.962 1.00 82.06 124 GLN A C 1
ATOM 942 O O . GLN A 1 124 ? -7.959 6.551 -8.533 1.00 82.06 124 GLN A O 1
ATOM 947 N N . SER A 1 125 ? -8.184 4.386 -7.966 1.00 75.12 125 SER A N 1
ATOM 948 C CA . SER A 1 125 ? -6.939 3.925 -8.593 1.00 75.12 125 SER A CA 1
ATOM 949 C C . SER A 1 125 ? -6.791 4.379 -10.049 1.00 75.12 125 SER A C 1
ATOM 951 O O . SER A 1 125 ? -5.719 4.833 -10.432 1.00 75.12 125 SER A O 1
ATOM 953 N N . GLU A 1 126 ? -7.877 4.384 -10.822 1.00 80.50 126 GLU A N 1
ATOM 954 C CA . GLU A 1 126 ? -7.920 4.853 -12.218 1.00 80.50 126 GLU A CA 1
ATOM 955 C C . GLU A 1 126 ? -7.623 6.348 -12.395 1.00 80.50 126 GLU A C 1
ATOM 957 O O . GLU A 1 126 ? -7.201 6.788 -13.469 1.00 80.50 126 GLU A O 1
ATOM 962 N N . SER A 1 127 ? -7.846 7.145 -11.348 1.00 84.81 127 SER A N 1
ATOM 963 C CA . SER A 1 127 ? -7.606 8.589 -11.382 1.00 84.81 127 SER A CA 1
ATOM 964 C C . SER A 1 127 ? -6.151 8.961 -11.095 1.00 84.81 127 SER A C 1
ATOM 966 O O . SER A 1 127 ? -5.743 10.077 -11.407 1.00 84.81 127 SER A O 1
ATOM 968 N N . HIS A 1 128 ? -5.342 8.020 -10.594 1.00 91.31 128 HIS A N 1
ATOM 969 C CA . HIS A 1 128 ? -3.960 8.276 -10.165 1.00 91.31 128 HIS A CA 1
ATOM 970 C C . HIS A 1 128 ? -2.936 8.191 -11.303 1.00 91.31 128 HIS A C 1
ATOM 972 O O . HIS A 1 128 ? -1.753 7.939 -11.072 1.00 91.31 128 HIS A O 1
ATOM 978 N N . TYR A 1 129 ? -3.366 8.379 -12.556 1.00 94.56 129 TYR A N 1
ATOM 979 C CA . TYR A 1 129 ? -2.460 8.331 -13.707 1.00 94.56 129 TYR A CA 1
ATOM 980 C C . TYR A 1 129 ? -1.372 9.405 -13.631 1.00 94.56 129 TYR A C 1
ATOM 982 O O . TYR A 1 129 ? -0.244 9.171 -14.053 1.00 94.56 129 TYR A O 1
ATOM 990 N N . ARG A 1 130 ? -1.694 10.586 -13.090 1.00 95.06 130 ARG A N 1
ATOM 991 C CA . ARG A 1 130 ? -0.735 11.689 -12.960 1.00 95.06 130 ARG A CA 1
ATOM 992 C C . ARG A 1 130 ? 0.399 11.330 -11.998 1.00 95.06 130 ARG A C 1
ATOM 994 O O . ARG A 1 130 ? 1.573 11.541 -12.307 1.00 95.06 130 ARG A O 1
ATOM 1001 N N . GLU A 1 131 ? 0.051 10.783 -10.843 1.00 95.25 131 GLU A N 1
ATOM 1002 C CA . GLU A 1 131 ? 0.994 10.331 -9.826 1.00 95.25 131 GLU A CA 1
ATOM 1003 C C . GLU A 1 131 ? 1.814 9.154 -10.365 1.00 95.25 131 GLU A C 1
ATOM 1005 O O . GLU A 1 131 ? 3.040 9.182 -10.290 1.00 95.25 131 GLU A O 1
ATOM 1010 N N . TYR A 1 132 ? 1.165 8.183 -11.013 1.00 95.81 132 TYR A N 1
ATOM 1011 C CA . TYR A 1 132 ? 1.829 7.082 -11.716 1.00 95.81 132 TYR A CA 1
ATOM 1012 C C . TYR A 1 132 ? 2.837 7.572 -12.770 1.00 95.81 132 TYR A C 1
ATOM 1014 O O . TYR A 1 132 ? 3.968 7.092 -12.817 1.00 95.81 132 TYR A O 1
ATOM 1022 N N . ALA A 1 133 ? 2.465 8.554 -13.595 1.00 94.50 133 ALA A N 1
ATOM 1023 C CA . ALA A 1 133 ? 3.339 9.087 -14.635 1.00 94.50 133 ALA A CA 1
ATOM 1024 C C . ALA A 1 133 ? 4.568 9.792 -14.047 1.00 94.50 133 ALA A C 1
ATOM 1026 O O . ALA A 1 133 ? 5.677 9.651 -14.569 1.00 94.50 133 ALA A O 1
ATOM 1027 N N . THR A 1 134 ? 4.384 10.495 -12.926 1.00 93.38 134 THR A N 1
ATOM 1028 C CA . THR A 1 134 ? 5.492 11.054 -12.140 1.00 93.38 134 THR A CA 1
ATOM 1029 C C . THR A 1 134 ? 6.411 9.940 -11.633 1.00 93.38 134 THR A C 1
ATOM 1031 O O . THR A 1 134 ? 7.621 10.032 -11.816 1.00 93.38 134 THR A O 1
ATOM 1034 N N . CYS A 1 135 ? 5.848 8.857 -11.081 1.00 93.38 135 CYS A N 1
ATOM 1035 C CA . CYS A 1 135 ? 6.618 7.704 -10.606 1.00 93.38 135 CYS A CA 1
ATOM 1036 C C . CYS A 1 135 ? 7.475 7.102 -11.722 1.00 93.38 135 CYS A C 1
ATOM 1038 O O . CYS A 1 135 ? 8.682 6.955 -11.554 1.00 93.38 135 CYS A O 1
ATOM 1040 N N . LEU A 1 136 ? 6.888 6.819 -12.889 1.00 91.62 136 LEU A N 1
ATOM 1041 C CA . LEU A 1 136 ? 7.646 6.273 -14.016 1.00 91.62 136 LEU A CA 1
ATOM 1042 C C . LEU A 1 136 ? 8.731 7.225 -14.517 1.00 91.62 136 LEU A C 1
ATOM 1044 O O . LEU A 1 136 ? 9.832 6.773 -14.826 1.00 91.6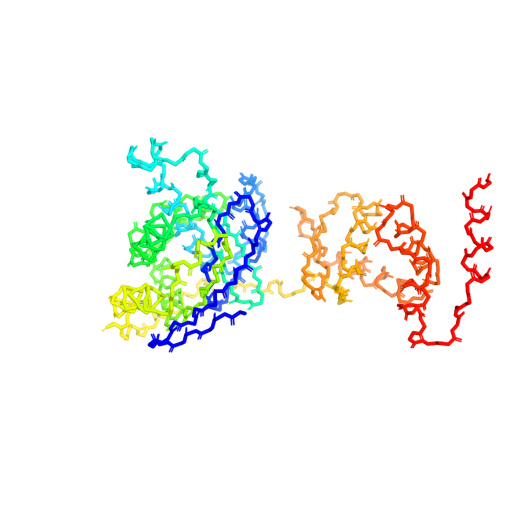2 136 LEU A O 1
ATOM 1048 N N . SER A 1 137 ? 8.472 8.532 -14.502 1.00 89.81 137 SER A N 1
ATOM 1049 C CA . SER A 1 137 ? 9.482 9.535 -14.849 1.00 89.81 137 SER A CA 1
ATOM 1050 C C . SER A 1 137 ? 10.677 9.485 -13.886 1.00 89.81 137 SER A C 1
ATOM 1052 O O . SER A 1 137 ? 11.821 9.479 -14.335 1.00 89.81 137 SER A O 1
ATOM 1054 N N . THR A 1 138 ? 10.446 9.336 -12.573 1.00 87.44 138 THR A N 1
ATOM 1055 C CA . THR A 1 138 ? 11.509 9.106 -11.566 1.00 87.44 138 THR A CA 1
ATOM 1056 C C . THR A 1 138 ? 12.286 7.808 -11.819 1.00 87.44 138 THR A C 1
ATOM 1058 O O . THR A 1 138 ? 13.481 7.695 -11.520 1.00 87.44 138 THR A O 1
ATOM 1061 N N . LEU A 1 139 ? 11.628 6.808 -12.403 1.00 86.69 139 LEU A N 1
ATOM 1062 C CA . LEU A 1 139 ? 12.252 5.547 -12.791 1.00 86.69 139 LEU A CA 1
ATOM 1063 C C . LEU A 1 139 ? 12.987 5.615 -14.139 1.00 86.69 139 LEU A C 1
ATOM 1065 O O . LEU A 1 139 ? 13.569 4.607 -14.527 1.00 86.69 139 LEU A O 1
ATOM 1069 N N . ASN A 1 140 ? 13.040 6.779 -14.800 1.00 84.75 140 ASN A N 1
ATOM 1070 C CA . ASN A 1 140 ? 13.551 6.960 -16.165 1.00 84.75 140 ASN A CA 1
ATOM 1071 C C . ASN A 1 140 ? 12.782 6.133 -17.215 1.00 84.75 140 ASN A C 1
ATOM 1073 O O . ASN A 1 140 ? 13.352 5.714 -18.221 1.00 84.75 140 ASN A O 1
ATOM 1077 N N . SER A 1 141 ? 11.491 5.891 -16.979 1.00 84.94 141 SER A N 1
ATOM 1078 C CA . SER A 1 141 ? 10.595 5.187 -17.895 1.00 84.94 141 SER A CA 1
ATOM 1079 C C . SER A 1 141 ? 9.534 6.133 -18.455 1.00 84.94 141 SER A C 1
ATOM 1081 O O . SER A 1 141 ? 9.105 7.085 -17.798 1.00 84.94 141 SER A O 1
ATOM 1083 N N . LYS A 1 142 ? 9.094 5.876 -19.690 1.00 88.44 142 LYS A N 1
ATOM 1084 C CA . LYS A 1 142 ? 8.036 6.660 -20.331 1.00 88.44 142 LYS A CA 1
ATOM 1085 C C . LYS A 1 142 ? 6.670 6.118 -19.897 1.00 88.44 142 LYS A C 1
ATOM 1087 O O . LYS A 1 142 ? 6.419 4.928 -20.080 1.00 88.44 142 LYS A O 1
ATOM 1092 N N . PRO A 1 143 ? 5.764 6.960 -19.373 1.00 91.69 143 PRO A N 1
ATOM 1093 C CA . PRO A 1 143 ? 4.445 6.496 -18.980 1.00 91.69 143 PRO A CA 1
ATOM 1094 C C . PRO A 1 143 ? 3.604 6.075 -20.185 1.00 91.69 143 PRO A C 1
ATOM 1096 O O . PRO A 1 143 ? 3.603 6.738 -21.223 1.00 91.69 143 PRO A O 1
ATOM 1099 N N . SER A 1 144 ? 2.868 4.978 -20.015 1.00 92.75 144 SER A N 1
ATOM 1100 C CA . SER A 1 144 ? 1.921 4.442 -20.992 1.00 92.75 144 SER A CA 1
ATOM 1101 C C . SER A 1 144 ? 0.558 4.252 -20.337 1.00 92.75 144 SER A C 1
ATOM 1103 O O . SER A 1 144 ? 0.460 3.736 -19.220 1.00 92.75 144 SER A O 1
ATOM 1105 N N . ARG A 1 145 ? -0.508 4.667 -21.030 1.00 91.62 145 ARG A N 1
ATOM 1106 C CA . ARG A 1 145 ? -1.881 4.509 -20.534 1.00 91.62 145 ARG A CA 1
ATOM 1107 C C . ARG A 1 145 ? -2.306 3.043 -20.516 1.00 91.62 145 ARG A C 1
ATOM 1109 O O . ARG A 1 145 ? -2.973 2.630 -19.575 1.00 91.62 145 ARG A O 1
ATOM 1116 N N . ASP A 1 146 ? -1.857 2.258 -21.488 1.00 90.25 146 ASP A N 1
ATOM 1117 C CA . ASP A 1 146 ? -2.178 0.832 -21.568 1.00 90.25 146 ASP A CA 1
ATOM 1118 C C . ASP A 1 146 ? -1.507 0.056 -20.432 1.00 90.25 146 ASP A C 1
ATOM 1120 O O . ASP A 1 146 ? -2.155 -0.734 -19.746 1.00 90.25 146 ASP A O 1
ATOM 1124 N N . HIS A 1 147 ? -0.231 0.354 -20.154 1.00 91.56 147 HIS A N 1
ATOM 1125 C CA . HIS A 1 147 ? 0.483 -0.234 -19.018 1.00 91.56 147 HIS A CA 1
ATOM 1126 C C . HIS A 1 147 ? -0.155 0.164 -17.681 1.00 91.56 147 HIS A C 1
ATOM 1128 O O . HIS A 1 147 ? -0.240 -0.656 -16.768 1.00 91.56 147 HIS A O 1
ATOM 1134 N N . PHE A 1 148 ? -0.609 1.416 -17.558 1.00 93.88 148 PHE A N 1
ATOM 1135 C CA . PHE A 1 148 ? -1.330 1.886 -16.379 1.00 93.88 148 PHE A CA 1
ATOM 1136 C C . PHE A 1 148 ? -2.642 1.130 -16.175 1.00 93.88 148 PHE A C 1
ATOM 1138 O O . PHE A 1 148 ? -2.880 0.641 -15.076 1.00 93.88 148 PHE A O 1
ATOM 1145 N N . ASN A 1 149 ? -3.470 1.006 -17.215 1.00 91.94 149 ASN A N 1
ATOM 1146 C CA . ASN A 1 149 ? -4.752 0.307 -17.129 1.00 91.94 149 ASN A CA 1
ATOM 1147 C C . ASN A 1 149 ? -4.548 -1.160 -16.719 1.00 91.94 149 ASN A C 1
ATOM 1149 O O . ASN A 1 149 ? -5.196 -1.627 -15.785 1.00 91.94 149 ASN A O 1
ATOM 1153 N N . TYR A 1 150 ? -3.570 -1.845 -17.324 1.00 92.25 150 TYR A N 1
ATOM 1154 C CA . TYR A 1 150 ? -3.176 -3.194 -16.914 1.00 92.25 150 TYR A CA 1
ATOM 1155 C C . TYR A 1 150 ? -2.754 -3.255 -15.438 1.00 92.25 150 TYR A C 1
ATOM 1157 O O . TYR A 1 150 ? -3.265 -4.070 -14.671 1.00 92.25 150 TYR A O 1
ATOM 1165 N N . ALA A 1 151 ? -1.852 -2.367 -15.007 1.00 93.75 151 ALA A N 1
ATOM 1166 C CA . ALA A 1 151 ? -1.387 -2.323 -13.624 1.00 93.75 151 ALA A CA 1
ATOM 1167 C C . ALA A 1 151 ? -2.529 -2.033 -12.633 1.00 93.75 151 ALA A C 1
ATOM 1169 O O . ALA A 1 151 ? -2.578 -2.637 -11.562 1.00 93.75 151 ALA A O 1
ATOM 1170 N N . VAL A 1 152 ? -3.470 -1.154 -12.989 1.00 93.44 152 VAL A N 1
ATOM 1171 C CA . VAL A 1 152 ? -4.672 -0.869 -12.194 1.00 93.44 152 VAL A CA 1
ATOM 1172 C C . VAL A 1 152 ? -5.556 -2.105 -12.072 1.00 93.44 152 VAL A C 1
ATOM 1174 O O . VAL A 1 152 ? -6.009 -2.392 -10.965 1.00 93.44 152 VAL A O 1
ATOM 1177 N N . ASP A 1 153 ? -5.764 -2.865 -13.149 1.00 91.31 153 ASP A N 1
ATOM 1178 C CA . ASP A 1 153 ? -6.536 -4.110 -13.100 1.00 91.31 153 ASP A CA 1
ATOM 1179 C C . ASP A 1 153 ? -5.882 -5.144 -12.171 1.00 91.31 153 ASP A C 1
ATOM 1181 O O . ASP A 1 153 ? -6.555 -5.762 -11.338 1.00 91.31 153 ASP A O 1
ATOM 1185 N N . VAL A 1 154 ? -4.555 -5.293 -12.255 1.00 92.06 154 VAL A N 1
ATOM 1186 C CA . VAL A 1 154 ? -3.790 -6.187 -11.373 1.00 92.06 154 VAL A CA 1
ATOM 1187 C C . VAL A 1 154 ? -3.914 -5.744 -9.912 1.00 92.06 154 VAL A C 1
ATOM 1189 O O . VAL A 1 154 ? -4.234 -6.562 -9.047 1.00 92.06 154 VAL A O 1
ATOM 1192 N N . VAL A 1 155 ? -3.750 -4.452 -9.621 1.00 94.06 155 VAL A N 1
ATOM 1193 C CA . VAL A 1 155 ? -3.920 -3.902 -8.266 1.00 94.06 155 VAL A CA 1
ATOM 1194 C C . VAL A 1 155 ? -5.352 -4.095 -7.763 1.00 94.06 155 VAL A C 1
ATOM 1196 O O . VAL A 1 155 ? -5.544 -4.534 -6.630 1.00 94.06 155 VAL A O 1
ATOM 1199 N N . ARG A 1 156 ? -6.364 -3.847 -8.603 1.00 91.25 156 ARG A N 1
ATOM 1200 C CA . ARG A 1 156 ? -7.784 -4.041 -8.270 1.00 91.25 156 ARG A CA 1
ATOM 1201 C C . ARG A 1 156 ? -8.082 -5.489 -7.897 1.00 91.25 156 ARG A C 1
ATOM 1203 O O . ARG A 1 156 ? -8.791 -5.721 -6.921 1.00 91.25 156 ARG A O 1
ATOM 1210 N N . SER A 1 157 ? -7.495 -6.453 -8.608 1.00 90.06 157 SER A N 1
ATOM 1211 C CA . SER A 1 157 ? -7.625 -7.871 -8.254 1.00 90.06 157 SER A CA 1
ATOM 1212 C C . SER A 1 157 ? -7.072 -8.169 -6.853 1.00 90.06 157 SER A C 1
ATOM 1214 O O . SER A 1 157 ? -7.676 -8.929 -6.096 1.00 90.06 157 SER A O 1
ATOM 1216 N N . GLY A 1 158 ? -5.983 -7.498 -6.464 1.00 91.31 158 GLY A N 1
ATOM 1217 C CA . GLY A 1 158 ? -5.393 -7.596 -5.132 1.00 91.31 158 GLY A CA 1
ATOM 1218 C C . GLY A 1 158 ? -6.229 -6.959 -4.022 1.00 91.31 158 GLY A C 1
ATOM 1219 O O . GLY A 1 158 ? -6.256 -7.459 -2.899 1.00 91.31 158 GLY A O 1
ATOM 1220 N N . LEU A 1 159 ? -6.981 -5.900 -4.341 1.00 92.81 159 LEU A N 1
ATOM 1221 C CA . LEU A 1 159 ? -7.890 -5.229 -3.404 1.00 92.81 159 LEU A CA 1
ATOM 1222 C C . LEU A 1 159 ? -9.122 -6.074 -3.037 1.00 92.81 159 LEU A C 1
ATOM 1224 O O . LEU A 1 159 ? -9.838 -5.721 -2.100 1.00 92.81 159 LEU A O 1
ATOM 1228 N N . ALA A 1 160 ? -9.365 -7.206 -3.711 1.00 90.75 160 ALA A N 1
ATOM 1229 C CA . ALA A 1 160 ? -10.440 -8.134 -3.357 1.00 90.75 160 ALA A CA 1
ATOM 1230 C C . ALA A 1 160 ? -10.308 -8.675 -1.921 1.00 90.75 160 ALA A C 1
ATOM 1232 O O . ALA A 1 160 ? -11.322 -8.977 -1.289 1.00 90.75 160 ALA A O 1
ATOM 1233 N N . LYS A 1 161 ? -9.077 -8.756 -1.393 1.00 93.50 161 LYS A N 1
ATOM 1234 C CA . LYS A 1 161 ? -8.808 -9.115 -0.000 1.00 93.50 161 LYS A CA 1
ATOM 1235 C C . LYS A 1 161 ? -7.921 -8.073 0.675 1.00 93.50 161 LYS A C 1
ATOM 1237 O O . LYS A 1 161 ? -6.794 -7.843 0.245 1.00 93.50 161 LYS A O 1
ATOM 1242 N N . LEU A 1 162 ? -8.414 -7.486 1.761 1.00 96.06 162 LEU A N 1
ATOM 1243 C CA . LEU A 1 162 ? -7.696 -6.477 2.538 1.00 96.06 162 LEU A CA 1
ATOM 1244 C C . LEU A 1 162 ? -7.370 -6.989 3.936 1.00 96.06 162 LEU A C 1
ATOM 1246 O O . LEU A 1 162 ? -8.192 -7.634 4.583 1.00 96.06 162 LEU A O 1
ATOM 1250 N N . TYR A 1 163 ? -6.195 -6.618 4.423 1.00 96.69 163 TYR A N 1
ATOM 1251 C CA . TYR A 1 163 ? -5.731 -6.871 5.778 1.00 96.69 163 TYR A CA 1
ATOM 1252 C C . TYR A 1 163 ? -5.566 -5.532 6.480 1.00 96.69 163 TYR A C 1
ATOM 1254 O O . TYR A 1 163 ? -4.791 -4.689 6.040 1.00 96.69 163 TYR A O 1
ATOM 1262 N N . VAL A 1 164 ? -6.304 -5.311 7.558 1.00 96.38 164 VAL A N 1
ATOM 1263 C CA . VAL A 1 164 ? -6.281 -4.062 8.315 1.00 96.38 164 VAL A CA 1
ATOM 1264 C C . VAL A 1 164 ? -5.777 -4.367 9.714 1.00 96.38 164 VAL A C 1
ATOM 1266 O O . VAL A 1 164 ? -6.407 -5.117 10.451 1.00 96.38 164 VAL A O 1
ATOM 1269 N N . LEU A 1 165 ? -4.656 -3.768 10.099 1.00 95.75 165 LEU A N 1
ATOM 1270 C CA . LEU A 1 165 ? -4.128 -3.823 11.456 1.00 95.75 165 LEU A CA 1
ATOM 1271 C C . LEU A 1 165 ? -4.255 -2.448 12.103 1.00 95.75 165 LEU A C 1
ATOM 1273 O O . LEU A 1 165 ? -3.796 -1.445 11.561 1.00 95.75 165 LEU A O 1
ATOM 1277 N N . ILE A 1 166 ? -4.855 -2.407 13.287 1.00 93.06 166 ILE A N 1
ATOM 1278 C CA . ILE A 1 166 ? -4.964 -1.198 14.098 1.00 93.06 166 ILE A CA 1
ATOM 1279 C C . ILE A 1 166 ? -4.299 -1.465 15.442 1.00 93.06 166 ILE A C 1
ATOM 1281 O O . ILE A 1 166 ? -4.749 -2.321 16.205 1.00 93.06 166 ILE A O 1
ATOM 1285 N N . ILE A 1 167 ? -3.258 -0.694 15.748 1.00 91.62 167 ILE A N 1
ATOM 1286 C CA . ILE A 1 167 ? -2.579 -0.702 17.044 1.00 91.62 167 ILE A CA 1
ATOM 1287 C C . ILE A 1 167 ? -2.848 0.636 17.718 1.00 91.62 167 ILE A C 1
ATOM 1289 O O . ILE A 1 167 ? -2.373 1.668 17.255 1.00 91.62 167 ILE A O 1
ATOM 1293 N N . ALA A 1 168 ? -3.611 0.648 18.808 1.00 89.44 168 ALA A N 1
ATOM 1294 C CA . ALA A 1 168 ? -3.983 1.899 19.466 1.00 89.44 168 ALA A CA 1
ATOM 1295 C C . ALA A 1 168 ? -4.172 1.744 20.977 1.00 89.44 168 ALA A C 1
ATOM 1297 O O . ALA A 1 168 ? -4.523 0.674 21.482 1.00 89.44 168 ALA A O 1
ATOM 1298 N N . LYS A 1 169 ? -4.012 2.854 21.701 1.00 86.00 169 LYS A N 1
ATOM 1299 C CA . LYS A 1 169 ? -4.462 2.991 23.086 1.00 86.00 169 LYS A CA 1
ATOM 1300 C C . LYS A 1 169 ? -5.902 3.490 23.070 1.00 86.00 169 LYS A C 1
ATOM 1302 O O . LYS A 1 169 ? -6.151 4.682 23.211 1.00 86.00 169 LYS A O 1
ATOM 1307 N N . LEU A 1 170 ? -6.865 2.597 22.865 1.00 72.06 170 LEU A N 1
ATOM 1308 C CA . LEU A 1 170 ? -8.267 3.002 22.965 1.00 72.06 170 LEU A CA 1
ATOM 1309 C C . LEU A 1 170 ? -8.746 3.009 24.424 1.00 72.06 170 LEU A C 1
ATOM 1311 O O . LEU A 1 170 ? -8.273 2.190 25.222 1.00 72.06 170 LEU A O 1
ATOM 1315 N N . PRO A 1 171 ? -9.669 3.926 24.780 1.00 67.81 171 PRO A N 1
ATOM 1316 C CA . PRO A 1 171 ? -10.358 3.882 26.063 1.00 67.81 171 PRO A CA 1
ATOM 1317 C C . PRO A 1 171 ? -11.081 2.543 26.232 1.00 67.81 171 PRO A C 1
ATOM 1319 O O . PRO A 1 171 ? -11.524 1.948 25.248 1.00 67.81 171 PRO A O 1
ATOM 1322 N N . SER A 1 172 ? -11.290 2.116 27.476 1.00 66.75 172 SER A N 1
ATOM 1323 C CA . SER A 1 172 ? -12.058 0.913 27.842 1.00 66.75 172 SER A CA 1
ATOM 1324 C C . SER A 1 172 ? -13.488 0.874 27.274 1.00 66.75 172 SER A C 1
ATOM 1326 O O . SER A 1 172 ? -14.113 -0.178 27.264 1.00 66.75 172 SER A O 1
ATOM 1328 N N . SER A 1 173 ? -13.994 1.997 26.756 1.00 62.12 173 SER A N 1
ATOM 1329 C CA . SER A 1 173 ? -15.303 2.130 26.108 1.00 62.12 173 SER A CA 1
ATOM 1330 C C . SER A 1 173 ? -15.322 1.811 24.607 1.00 62.12 173 SER A C 1
ATOM 1332 O O . SER A 1 173 ? -16.354 2.019 23.960 1.00 62.12 173 SER A O 1
ATOM 1334 N N . VAL A 1 174 ? -14.208 1.383 24.001 1.00 69.56 174 VAL A N 1
ATOM 1335 C CA . VAL A 1 174 ? -14.239 0.813 22.645 1.00 69.56 174 VAL A CA 1
ATOM 1336 C C . VAL A 1 174 ? -14.532 -0.671 22.747 1.00 69.56 174 VAL A C 1
ATOM 1338 O O . VAL A 1 174 ? -13.643 -1.499 22.912 1.00 69.56 174 VAL A O 1
ATOM 1341 N N . ASP A 1 175 ? -15.821 -0.968 22.678 1.00 78.44 175 ASP A N 1
ATOM 1342 C CA . ASP A 1 175 ? -16.368 -2.309 22.707 1.00 78.44 175 ASP A CA 1
ATOM 1343 C C . ASP A 1 175 ? -16.391 -2.950 21.308 1.00 78.44 175 ASP A C 1
ATOM 1345 O O . ASP A 1 175 ? -16.099 -2.339 20.270 1.00 78.44 175 ASP A O 1
ATOM 1349 N N . LYS A 1 176 ? -16.777 -4.227 21.282 1.00 81.81 176 LYS A N 1
ATOM 1350 C CA . LYS A 1 176 ? -16.982 -4.998 20.053 1.00 81.81 176 LYS A CA 1
ATOM 1351 C C . LYS A 1 176 ? -18.007 -4.334 19.116 1.00 81.81 176 LYS A C 1
ATOM 1353 O O . LYS A 1 176 ? -17.896 -4.498 17.904 1.00 81.81 176 LYS A O 1
ATOM 1358 N N . ALA A 1 177 ? -18.954 -3.553 19.648 1.00 86.75 177 ALA A N 1
ATOM 1359 C CA . ALA A 1 177 ? -19.973 -2.862 18.861 1.00 86.75 177 ALA A CA 1
ATOM 1360 C C . ALA A 1 177 ? -19.381 -1.716 18.026 1.00 86.75 177 ALA A C 1
ATOM 1362 O O . ALA A 1 177 ? -19.635 -1.646 16.824 1.00 86.75 177 ALA A O 1
ATOM 1363 N N . LYS A 1 178 ? -18.519 -0.865 18.603 1.00 88.44 178 LYS A N 1
ATOM 1364 C CA . LYS A 1 178 ? -17.823 0.187 17.838 1.00 88.44 178 LYS A CA 1
ATOM 1365 C C . LYS A 1 178 ? -16.927 -0.397 16.749 1.00 88.44 178 LYS A C 1
ATOM 1367 O O . LYS A 1 178 ? -16.911 0.122 15.635 1.00 88.44 178 LYS A O 1
ATOM 1372 N N . LEU A 1 179 ? -16.221 -1.492 17.034 1.00 89.38 179 LEU A N 1
ATOM 1373 C CA . LEU A 1 179 ? -15.444 -2.195 16.008 1.00 89.38 179 LEU A CA 1
ATOM 1374 C C . LEU A 1 179 ? -16.342 -2.798 14.915 1.00 89.38 179 LEU A C 1
ATOM 1376 O O . LEU A 1 179 ? -15.966 -2.747 13.748 1.00 89.38 179 LEU A O 1
ATOM 1380 N N . GLY A 1 180 ? -17.542 -3.274 15.260 1.00 91.81 180 GLY A N 1
ATOM 1381 C CA . GLY A 1 180 ? -18.566 -3.684 14.293 1.00 91.81 180 GLY A CA 1
ATOM 1382 C C . GLY A 1 180 ? -18.976 -2.547 13.353 1.00 91.81 180 GLY A C 1
ATOM 1383 O O . GLY A 1 180 ? -18.921 -2.714 12.140 1.00 91.81 180 GLY A O 1
ATOM 1384 N N . ILE A 1 181 ? -19.252 -1.353 13.891 1.00 91.38 181 ILE A N 1
ATOM 1385 C CA . ILE A 1 181 ? -19.563 -0.155 13.088 1.00 91.38 181 ILE A CA 1
ATOM 1386 C C . ILE A 1 181 ? -18.400 0.203 12.149 1.00 91.38 181 ILE A C 1
ATOM 1388 O O . ILE A 1 181 ? -18.618 0.595 11.000 1.00 91.38 181 ILE A O 1
ATOM 1392 N N . LEU A 1 182 ? -17.155 0.095 12.629 1.00 93.50 182 LEU A N 1
ATOM 1393 C CA . LEU A 1 182 ? -15.979 0.320 11.788 1.00 93.50 182 LEU A CA 1
ATOM 1394 C C . LEU A 1 182 ? -15.905 -0.713 10.661 1.00 93.50 182 LEU A C 1
ATOM 1396 O O . LEU A 1 182 ? -15.670 -0.339 9.514 1.00 93.50 182 LEU A O 1
ATOM 1400 N N . MET A 1 183 ? -16.140 -1.986 10.982 1.00 95.12 183 MET A N 1
ATOM 1401 C CA . MET A 1 183 ? -16.156 -3.074 10.012 1.00 95.12 183 MET A CA 1
ATOM 1402 C C . MET A 1 183 ? -17.224 -2.859 8.943 1.00 95.12 183 MET A C 1
ATOM 1404 O O . MET A 1 183 ? -16.923 -2.958 7.760 1.00 95.12 183 MET A O 1
ATOM 1408 N N . ASP A 1 184 ? -18.443 -2.492 9.332 1.00 95.06 184 ASP A N 1
ATOM 1409 C CA . ASP A 1 184 ? -19.537 -2.245 8.392 1.00 95.06 184 ASP A CA 1
ATOM 1410 C C . ASP A 1 184 ? -19.233 -1.073 7.453 1.00 95.06 184 ASP A C 1
ATOM 1412 O O . ASP A 1 184 ? -19.483 -1.161 6.251 1.00 95.06 184 ASP A O 1
ATOM 1416 N N . MET A 1 185 ? -18.605 -0.007 7.960 1.00 94.50 185 MET A N 1
ATOM 1417 C CA . MET A 1 185 ? -18.125 1.098 7.123 1.00 94.50 185 MET A CA 1
ATOM 1418 C C . MET A 1 185 ? -17.053 0.642 6.122 1.00 94.50 185 MET A C 1
ATOM 1420 O O . MET A 1 185 ? -17.076 1.055 4.957 1.00 94.50 185 MET A O 1
ATOM 1424 N N . MET A 1 186 ? -16.098 -0.180 6.565 1.00 94.50 186 MET A N 1
ATOM 1425 C CA . MET A 1 186 ? -15.061 -0.717 5.685 1.00 94.50 186 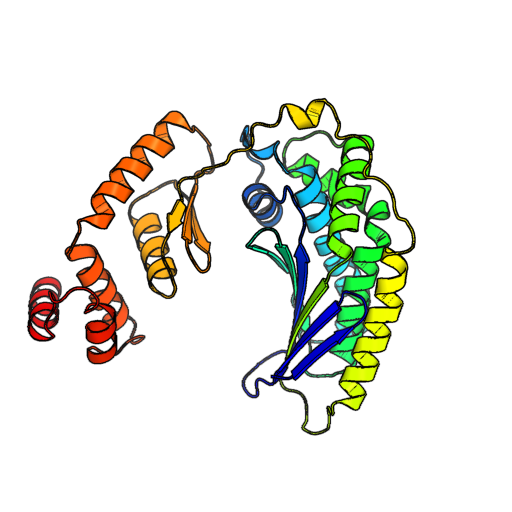MET A CA 1
ATOM 1426 C C . MET A 1 186 ? -15.665 -1.633 4.621 1.00 94.50 186 MET A C 1
ATOM 1428 O O . MET A 1 186 ? -15.326 -1.487 3.453 1.00 94.50 186 MET A O 1
ATOM 1432 N N . VAL A 1 187 ? -16.612 -2.501 4.987 1.00 94.19 187 VAL A N 1
ATOM 1433 C CA . VAL A 1 187 ? -17.324 -3.389 4.055 1.00 94.19 187 VAL A CA 1
ATOM 1434 C C . VAL A 1 187 ? -18.132 -2.590 3.035 1.00 94.19 187 VAL A C 1
ATOM 1436 O O . VAL A 1 187 ? -18.047 -2.873 1.845 1.00 94.19 187 VAL A O 1
ATOM 1439 N N . ALA A 1 188 ? -18.862 -1.557 3.463 1.00 92.12 188 ALA A N 1
ATOM 1440 C CA . ALA A 1 188 ? -19.602 -0.684 2.551 1.00 92.12 188 ALA A CA 1
ATOM 1441 C C . ALA A 1 188 ? -18.674 0.035 1.555 1.00 92.12 188 ALA A C 1
ATOM 1443 O O . ALA A 1 188 ? -19.025 0.209 0.389 1.00 92.12 188 ALA A O 1
ATOM 1444 N N . SER A 1 189 ? -17.477 0.423 2.003 1.00 89.69 189 SER A N 1
ATOM 1445 C CA . SER A 1 189 ? -16.461 1.035 1.139 1.00 89.69 189 SER A CA 1
ATOM 1446 C C . SER A 1 189 ? -15.816 0.007 0.201 1.00 89.69 189 SER A C 1
ATOM 1448 O O . SER A 1 189 ? -15.546 0.320 -0.954 1.00 89.69 189 SER A O 1
ATOM 1450 N N . HIS A 1 190 ? -15.601 -1.222 0.681 1.00 89.25 190 HIS A N 1
ATOM 1451 C CA . HIS A 1 190 ? -14.959 -2.315 -0.054 1.00 89.25 190 HIS A CA 1
ATOM 1452 C C . HIS A 1 190 ? -15.848 -2.947 -1.118 1.00 89.25 190 HIS A C 1
ATOM 1454 O O . HIS A 1 190 ? -15.365 -3.273 -2.198 1.00 89.25 190 HIS A O 1
ATOM 1460 N N . ALA A 1 191 ? -17.157 -3.035 -0.874 1.00 86.25 191 ALA A N 1
ATOM 1461 C CA . ALA A 1 191 ? -18.121 -3.523 -1.858 1.00 86.25 191 ALA A CA 1
ATOM 1462 C C . ALA A 1 191 ? -18.012 -2.762 -3.190 1.00 86.25 191 ALA A C 1
ATOM 1464 O O . ALA A 1 191 ? -18.136 -3.348 -4.261 1.00 86.25 191 ALA A O 1
ATOM 1465 N N . GLN A 1 192 ? -17.667 -1.474 -3.132 1.00 78.25 192 GLN A N 1
ATOM 1466 C CA . GLN A 1 192 ? -17.476 -0.626 -4.307 1.00 78.25 192 GLN A CA 1
ATOM 1467 C C . GLN A 1 192 ? -16.242 -0.999 -5.149 1.00 78.25 192 GLN A C 1
ATOM 1469 O O . GLN A 1 192 ? -16.144 -0.537 -6.279 1.00 78.25 192 GLN A O 1
ATOM 1474 N N . PHE A 1 193 ? -15.320 -1.823 -4.637 1.00 74.56 193 PHE A N 1
ATOM 1475 C CA . PHE A 1 193 ? -14.193 -2.375 -5.403 1.00 74.56 193 PHE A CA 1
ATOM 1476 C C . PHE A 1 193 ? -14.573 -3.647 -6.180 1.00 74.56 193 PHE A C 1
ATOM 1478 O O . PHE A 1 193 ? -13.935 -3.970 -7.175 1.00 74.56 193 PHE A O 1
ATOM 1485 N N . SER A 1 194 ? -15.584 -4.384 -5.704 1.00 59.94 194 SER A N 1
ATOM 1486 C CA . SER A 1 194 ? -15.897 -5.766 -6.109 1.00 59.94 194 SER A CA 1
ATOM 1487 C C . SER A 1 194 ? -16.847 -5.872 -7.313 1.00 59.94 194 SER A C 1
ATOM 1489 O O . SER A 1 194 ? -16.947 -6.924 -7.944 1.00 59.94 194 SER A O 1
ATOM 1491 N N . HIS A 1 195 ? -17.558 -4.793 -7.656 1.00 54.38 195 HIS A N 1
ATOM 1492 C CA . HIS A 1 195 ? -18.644 -4.849 -8.643 1.00 54.38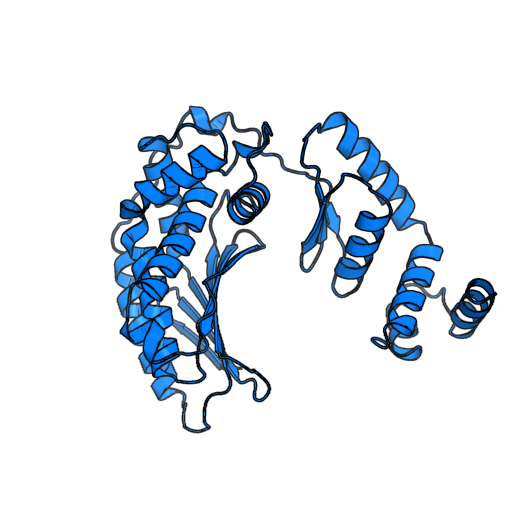 195 HIS A CA 1
ATOM 1493 C C . HIS A 1 195 ? -18.205 -4.955 -10.107 1.00 54.38 195 HIS A C 1
ATOM 1495 O O . HIS A 1 195 ? -19.035 -5.256 -10.961 1.00 54.38 195 HIS A O 1
ATOM 1501 N N . GLU A 1 196 ? -16.917 -4.820 -10.402 1.00 54.31 196 GLU A N 1
ATOM 1502 C CA . GLU A 1 196 ? -16.391 -5.015 -11.747 1.00 54.31 196 GLU A CA 1
ATOM 1503 C C . GLU A 1 196 ? -15.396 -6.172 -11.738 1.00 54.31 196 GLU A C 1
ATOM 1505 O O . GLU A 1 196 ? -14.218 -6.014 -11.415 1.00 54.31 196 GLU A O 1
ATOM 1510 N N . LYS A 1 197 ? -15.868 -7.368 -12.119 1.00 52.69 197 LYS A N 1
ATOM 1511 C CA . LYS A 1 197 ? -14.988 -8.446 -12.592 1.00 52.69 197 LYS A CA 1
ATOM 1512 C C . LYS A 1 197 ? -14.382 -8.018 -13.928 1.00 52.69 197 LYS A C 1
ATOM 1514 O O . LYS A 1 197 ? -14.725 -8.555 -14.978 1.00 52.69 197 LYS A O 1
ATOM 1519 N N . LEU A 1 198 ? -13.496 -7.034 -13.893 1.00 56.91 198 LEU A N 1
ATOM 1520 C CA . LEU A 1 198 ? -12.653 -6.724 -15.027 1.00 56.91 198 LEU A CA 1
ATOM 1521 C C . LEU A 1 198 ? -11.663 -7.879 -15.136 1.00 56.91 198 LEU A C 1
ATOM 1523 O O . LEU A 1 198 ? -10.854 -8.121 -14.238 1.00 56.91 198 LEU A O 1
ATOM 1527 N N . LYS A 1 199 ? -11.782 -8.658 -16.217 1.00 60.97 199 LYS A N 1
ATOM 1528 C CA . LYS A 1 199 ? -10.646 -9.471 -16.650 1.00 60.97 199 LYS A CA 1
ATOM 1529 C C . LYS A 1 199 ? -9.490 -8.489 -16.825 1.00 60.97 199 LYS A C 1
ATOM 1531 O O . LYS A 1 199 ? -9.709 -7.492 -17.514 1.00 60.97 199 LYS A O 1
ATOM 1536 N N . PRO A 1 200 ? -8.315 -8.746 -16.225 1.00 63.50 200 PRO A N 1
ATOM 1537 C CA . PRO A 1 200 ? -7.165 -7.902 -16.464 1.00 63.50 200 PRO A CA 1
ATOM 1538 C C . PRO A 1 200 ? -6.985 -7.750 -17.963 1.00 63.50 200 PRO A C 1
ATOM 1540 O O . PRO A 1 200 ? -7.072 -8.741 -18.701 1.00 63.50 200 PRO A O 1
ATOM 1543 N N . SER A 1 201 ? -6.782 -6.511 -18.395 1.00 75.25 201 SER A N 1
ATOM 1544 C CA . SER A 1 201 ? -6.346 -6.226 -19.755 1.00 75.25 201 SER A CA 1
ATOM 1545 C C . SER A 1 201 ? -5.195 -7.171 -20.123 1.00 75.25 201 SER A C 1
ATOM 1547 O O . SER A 1 201 ? -4.424 -7.586 -19.254 1.00 75.25 201 SER A O 1
ATOM 1549 N N . ALA A 1 202 ? -5.092 -7.575 -21.391 1.00 79.38 202 ALA A N 1
ATOM 1550 C CA . ALA A 1 202 ? -3.989 -8.438 -21.800 1.00 79.38 202 ALA A CA 1
ATOM 1551 C C . ALA A 1 202 ? -2.657 -7.769 -21.427 1.00 79.38 202 ALA A C 1
ATOM 1553 O O . ALA A 1 202 ? -2.479 -6.577 -21.679 1.00 79.38 202 ALA A O 1
ATOM 1554 N N . GLU A 1 203 ? -1.748 -8.530 -20.812 1.00 80.81 203 GLU A N 1
ATOM 1555 C CA . GLU A 1 203 ? -0.433 -8.016 -20.441 1.00 80.81 203 GLU A CA 1
ATOM 1556 C C . GLU A 1 203 ? 0.267 -7.454 -21.694 1.00 80.81 203 GLU A C 1
ATOM 1558 O O . GLU A 1 203 ? 0.431 -8.201 -22.672 1.00 80.81 203 GLU A O 1
ATOM 1563 N N . PRO A 1 204 ? 0.661 -6.164 -21.689 1.00 78.00 204 PRO A N 1
ATOM 1564 C CA . PRO A 1 204 ? 1.367 -5.545 -22.802 1.00 78.00 204 PRO A CA 1
ATOM 1565 C C . PRO A 1 204 ? 2.593 -6.360 -23.216 1.00 78.00 204 PRO A C 1
ATOM 1567 O O . PRO A 1 204 ? 3.354 -6.849 -22.385 1.00 78.00 204 PRO A O 1
ATOM 1570 N N . GLU A 1 205 ? 2.820 -6.501 -24.518 1.00 73.62 205 GLU A N 1
ATOM 1571 C CA . GLU A 1 205 ? 3.903 -7.342 -25.044 1.00 73.62 205 GLU A CA 1
ATOM 1572 C C . GLU A 1 205 ? 5.298 -6.832 -24.643 1.00 73.62 205 GLU A C 1
ATOM 1574 O O . GLU A 1 205 ? 6.200 -7.615 -24.349 1.00 73.62 205 GLU A O 1
ATOM 1579 N N . SER A 1 206 ? 5.427 -5.512 -24.507 1.00 67.06 206 SER A N 1
ATOM 1580 C CA . SER A 1 206 ? 6.566 -4.817 -23.899 1.00 67.06 206 SER A CA 1
ATOM 1581 C C . SER A 1 206 ? 6.875 -5.303 -22.479 1.00 67.06 206 SER A C 1
ATOM 1583 O O . SER A 1 206 ? 8.050 -5.435 -22.137 1.00 67.06 206 SER A O 1
ATOM 1585 N N . MET A 1 207 ? 5.857 -5.628 -21.673 1.00 66.81 207 MET A N 1
ATOM 1586 C CA . MET A 1 207 ? 6.033 -6.074 -20.287 1.00 66.81 207 MET A CA 1
ATOM 1587 C C . MET A 1 207 ? 6.537 -7.512 -20.169 1.00 66.81 207 MET A C 1
ATOM 1589 O O . MET A 1 207 ? 7.293 -7.826 -19.251 1.00 66.81 207 MET A O 1
ATOM 1593 N N . LYS A 1 208 ? 6.205 -8.377 -21.134 1.00 62.44 208 LYS A N 1
ATOM 1594 C CA . LYS A 1 208 ? 6.642 -9.787 -21.148 1.00 62.44 208 LYS A CA 1
ATOM 1595 C C . LYS A 1 208 ? 8.157 -9.946 -21.280 1.00 62.44 208 LYS A C 1
ATOM 1597 O O . LYS A 1 208 ? 8.705 -10.986 -20.927 1.00 62.44 208 LYS A O 1
ATOM 1602 N N . THR A 1 209 ? 8.835 -8.923 -21.801 1.00 52.31 209 THR A N 1
ATOM 1603 C CA . THR A 1 209 ? 10.295 -8.911 -21.969 1.00 52.31 209 THR A CA 1
ATOM 1604 C C . THR A 1 209 ? 11.042 -8.427 -20.727 1.00 52.31 209 THR A C 1
ATOM 1606 O O . THR A 1 209 ? 12.274 -8.473 -20.699 1.00 52.31 209 THR A O 1
ATOM 1609 N N . HIS A 1 210 ? 10.329 -7.979 -19.686 1.00 55.84 210 HIS A N 1
ATOM 1610 C CA . HIS A 1 210 ? 10.958 -7.612 -18.427 1.00 55.84 210 HIS A CA 1
ATOM 1611 C C . HIS A 1 210 ? 11.572 -8.849 -17.783 1.00 55.84 210 HIS A C 1
ATOM 1613 O O . HIS A 1 210 ? 10.880 -9.737 -17.289 1.00 55.84 210 HIS A O 1
ATOM 1619 N N . VAL A 1 211 ? 12.903 -8.893 -17.778 1.00 50.91 211 VAL A N 1
ATOM 1620 C CA . VAL A 1 211 ? 13.653 -9.888 -17.021 1.00 50.91 211 VAL A CA 1
ATOM 1621 C C . VAL A 1 211 ? 13.280 -9.683 -15.563 1.00 50.91 211 VAL A C 1
ATOM 1623 O O . VAL A 1 211 ? 13.636 -8.659 -14.986 1.00 50.91 211 VAL A O 1
ATOM 1626 N N . ASN A 1 212 ? 12.540 -10.629 -14.982 1.00 49.88 212 ASN A N 1
ATOM 1627 C CA . ASN A 1 212 ? 12.318 -10.667 -13.548 1.00 49.88 212 ASN A CA 1
ATOM 1628 C C . ASN A 1 212 ? 13.707 -10.755 -12.905 1.00 49.88 212 ASN A C 1
ATOM 1630 O O . ASN A 1 212 ? 14.378 -11.777 -13.085 1.00 49.88 212 ASN A O 1
ATOM 1634 N N . PRO A 1 213 ? 14.184 -9.720 -12.192 1.00 47.84 213 PRO A N 1
ATOM 1635 C CA . PRO A 1 213 ? 15.419 -9.817 -11.446 1.00 47.84 213 PRO A CA 1
ATOM 1636 C C . PRO A 1 213 ? 15.117 -10.624 -10.180 1.00 47.84 213 PRO A C 1
ATOM 1638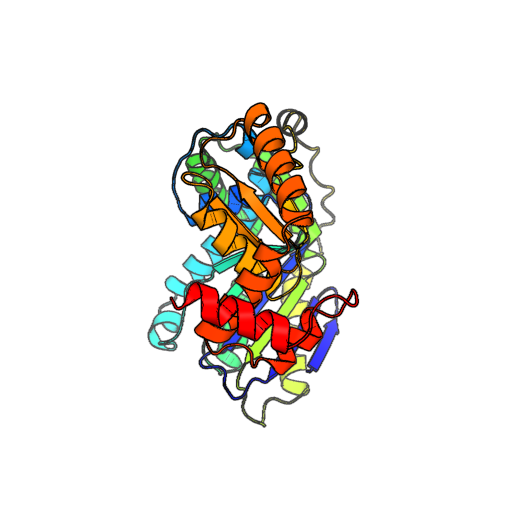 O O . PRO A 1 213 ? 15.337 -10.169 -9.060 1.00 47.84 213 PRO A O 1
ATOM 1641 N N . THR A 1 214 ? 14.565 -11.830 -10.332 1.00 43.59 214 THR A N 1
ATOM 1642 C CA . THR A 1 214 ? 14.655 -12.823 -9.281 1.00 43.59 214 THR A CA 1
ATOM 1643 C C . THR A 1 214 ? 16.130 -12.971 -8.981 1.00 43.59 214 THR A C 1
ATOM 1645 O O . THR A 1 214 ? 16.914 -13.305 -9.867 1.00 43.59 214 THR A O 1
ATOM 1648 N N . GLN A 1 215 ? 16.441 -12.747 -7.706 1.00 52.81 215 GLN A N 1
ATOM 1649 C CA . GLN A 1 215 ? 17.723 -12.977 -7.056 1.00 52.81 215 GLN A CA 1
ATOM 1650 C C . GLN A 1 215 ? 18.680 -11.783 -7.117 1.00 52.81 215 GLN A C 1
ATOM 1652 O O . GLN A 1 215 ? 19.816 -11.882 -7.564 1.00 52.81 215 GLN A O 1
ATOM 1657 N N . CYS A 1 216 ? 18.278 -10.659 -6.510 1.00 53.53 216 CYS A N 1
ATOM 1658 C CA . CYS A 1 216 ? 19.266 -10.048 -5.620 1.00 53.53 216 CYS A CA 1
ATOM 1659 C C . CYS A 1 216 ? 19.643 -11.108 -4.581 1.00 53.53 216 CYS A C 1
ATOM 1661 O O . CYS A 1 216 ? 18.732 -11.744 -4.041 1.00 53.53 216 CYS A O 1
ATOM 1663 N N . PRO A 1 217 ? 20.934 -11.334 -4.316 1.00 56.78 217 PRO A N 1
ATOM 1664 C CA . PRO A 1 217 ? 21.347 -12.314 -3.334 1.00 56.78 217 PRO A CA 1
ATOM 1665 C C . PRO A 1 217 ? 20.661 -12.033 -1.996 1.00 56.78 217 PRO A C 1
ATOM 1667 O O . PRO A 1 217 ? 20.841 -10.963 -1.401 1.00 56.78 217 PRO A O 1
ATOM 1670 N N . ASN A 1 218 ? 19.852 -12.987 -1.551 1.00 60.47 218 ASN A N 1
ATOM 1671 C CA . ASN A 1 218 ? 19.210 -12.955 -0.253 1.00 60.47 218 ASN A CA 1
ATOM 1672 C C . ASN A 1 218 ? 19.829 -14.015 0.655 1.00 60.47 218 ASN A C 1
ATOM 1674 O O . ASN A 1 218 ? 20.253 -15.088 0.224 1.00 60.47 218 ASN A O 1
ATOM 1678 N N . VAL A 1 219 ? 19.916 -13.682 1.936 1.00 63.78 219 VAL A N 1
ATOM 1679 C CA . VAL A 1 219 ? 20.378 -14.597 2.975 1.00 63.78 219 VAL A CA 1
ATOM 1680 C C . VAL A 1 219 ? 19.218 -14.816 3.917 1.00 63.78 219 VAL A C 1
ATOM 1682 O O . VAL A 1 219 ? 18.794 -13.868 4.571 1.00 63.78 219 VAL A O 1
ATOM 1685 N N . LYS A 1 220 ? 18.703 -16.046 3.989 1.00 63.75 220 LYS A N 1
ATOM 1686 C CA . LYS A 1 220 ? 17.689 -16.393 4.987 1.00 63.75 220 LYS A CA 1
ATOM 1687 C C . LYS A 1 220 ? 18.280 -16.199 6.381 1.00 63.75 220 LYS A C 1
ATOM 1689 O O . LYS A 1 220 ? 19.313 -16.781 6.700 1.00 63.75 220 LYS A O 1
ATOM 1694 N N . ALA A 1 221 ? 17.633 -15.368 7.180 1.00 63.75 221 ALA A N 1
ATOM 1695 C CA . ALA A 1 221 ? 17.999 -15.073 8.557 1.00 63.75 221 ALA A CA 1
ATOM 1696 C C . ALA A 1 221 ? 16.719 -14.656 9.275 1.00 63.75 221 ALA A C 1
ATOM 1698 O O . ALA A 1 221 ? 15.978 -13.850 8.728 1.00 63.75 221 ALA A O 1
ATOM 1699 N N . GLY A 1 222 ? 16.437 -15.215 10.450 1.00 62.12 222 GLY A N 1
ATOM 1700 C CA . GLY A 1 222 ? 15.221 -14.912 11.207 1.00 62.12 222 GLY A CA 1
ATOM 1701 C C . GLY A 1 222 ? 15.487 -14.018 12.416 1.00 62.12 222 GLY A C 1
ATOM 1702 O O . GLY A 1 222 ? 16.539 -14.100 13.056 1.00 62.12 222 GLY A O 1
ATOM 1703 N N . GLY A 1 223 ? 14.504 -13.193 12.774 1.00 64.94 223 GLY A N 1
ATOM 1704 C CA . GLY A 1 223 ? 14.494 -12.459 14.042 1.00 64.94 223 GLY A CA 1
ATOM 1705 C C . GLY A 1 223 ? 15.649 -11.461 14.189 1.00 64.94 223 GLY A C 1
ATOM 1706 O O . GLY A 1 223 ? 15.915 -10.650 13.303 1.00 64.94 223 GLY A O 1
ATOM 1707 N N . ILE A 1 224 ? 16.335 -11.483 15.336 1.00 57.97 224 ILE A N 1
ATOM 1708 C CA . ILE A 1 224 ? 17.433 -10.542 15.614 1.00 57.97 224 ILE A CA 1
ATOM 1709 C C . ILE A 1 224 ? 18.650 -10.776 14.705 1.00 57.97 224 ILE A C 1
ATOM 1711 O O . ILE A 1 224 ? 19.358 -9.824 14.365 1.00 57.97 224 ILE A O 1
ATOM 1715 N N . TYR A 1 225 ? 18.855 -12.015 14.240 1.00 57.34 225 TYR A N 1
ATOM 1716 C CA . TYR A 1 225 ? 19.957 -12.363 13.342 1.00 57.34 225 TYR A CA 1
ATOM 1717 C C . TYR A 1 225 ? 19.881 -11.601 12.028 1.00 57.34 225 TYR A C 1
ATOM 1719 O O . TYR A 1 225 ? 20.910 -11.179 11.510 1.00 57.34 225 TYR A O 1
ATOM 1727 N N . THR A 1 226 ? 18.679 -11.351 11.520 1.00 64.12 226 THR A N 1
ATOM 1728 C CA . THR A 1 226 ? 18.462 -10.559 10.311 1.00 64.12 226 THR A CA 1
ATOM 1729 C C . THR A 1 226 ? 19.025 -9.151 10.450 1.00 64.12 226 THR A C 1
ATOM 1731 O O . THR A 1 226 ? 19.753 -8.659 9.585 1.00 64.12 226 THR A O 1
ATOM 1734 N N . PHE A 1 227 ? 18.712 -8.493 11.565 1.00 62.19 227 PHE A N 1
ATOM 1735 C CA . PHE A 1 227 ? 19.140 -7.123 11.815 1.00 62.19 227 PHE A CA 1
ATOM 1736 C C . PHE A 1 227 ? 20.656 -7.038 11.996 1.00 62.19 227 PHE A C 1
ATOM 1738 O O . PHE A 1 227 ? 21.315 -6.178 11.407 1.00 62.19 227 PHE A O 1
ATOM 1745 N N . LEU A 1 228 ? 21.224 -7.965 12.765 1.00 62.72 228 LEU A N 1
ATOM 1746 C CA . LEU A 1 228 ? 22.659 -7.996 13.004 1.00 62.72 228 LEU A CA 1
ATOM 1747 C C . LEU A 1 228 ? 23.439 -8.352 11.728 1.00 62.72 228 LEU A C 1
ATOM 1749 O O . LEU A 1 228 ? 24.450 -7.716 11.427 1.00 62.72 228 LEU A O 1
ATOM 1753 N N . LEU A 1 229 ? 22.946 -9.306 10.935 1.00 67.19 229 LEU A N 1
ATOM 1754 C CA . LEU A 1 229 ? 23.526 -9.665 9.643 1.00 67.19 229 LEU A CA 1
ATOM 1755 C C . LEU A 1 229 ? 23.478 -8.485 8.666 1.00 67.19 229 LEU A C 1
ATOM 1757 O O . LEU A 1 229 ? 24.462 -8.224 7.975 1.00 67.19 229 LEU A O 1
ATOM 1761 N N . MET A 1 230 ? 22.386 -7.717 8.650 1.00 76.19 230 MET A N 1
ATOM 1762 C CA . MET A 1 230 ? 22.302 -6.485 7.866 1.00 76.19 230 MET A CA 1
ATOM 1763 C C . MET A 1 230 ? 23.381 -5.475 8.279 1.00 76.19 230 MET A C 1
ATOM 1765 O O . MET A 1 230 ? 24.080 -4.952 7.409 1.00 76.19 230 MET A O 1
ATOM 1769 N N . LEU A 1 231 ? 23.542 -5.196 9.578 1.00 71.31 231 LEU A N 1
ATOM 1770 C CA . LEU A 1 231 ? 24.569 -4.267 10.073 1.00 71.31 231 LEU A CA 1
ATOM 1771 C C . LEU A 1 231 ? 25.981 -4.732 9.707 1.00 71.31 231 LEU A C 1
ATOM 1773 O O . LEU A 1 231 ? 26.790 -3.943 9.212 1.00 71.31 231 LEU A O 1
ATOM 1777 N N . PHE A 1 232 ? 26.253 -6.022 9.894 1.00 66.94 232 PHE A N 1
ATOM 1778 C CA . PHE A 1 232 ? 27.526 -6.625 9.534 1.00 66.94 232 PHE A CA 1
ATOM 1779 C C . PHE A 1 232 ? 27.816 -6.466 8.038 1.00 66.94 232 PHE A C 1
ATOM 1781 O O . PHE A 1 232 ? 28.864 -5.935 7.666 1.00 66.94 232 PHE A O 1
ATOM 1788 N N . LEU A 1 233 ? 26.875 -6.848 7.172 1.00 67.19 233 LEU A N 1
ATOM 1789 C CA . LEU A 1 233 ? 27.040 -6.743 5.724 1.00 67.19 233 LEU A CA 1
ATOM 1790 C C . LEU A 1 233 ? 27.232 -5.288 5.276 1.00 67.19 233 LEU A C 1
ATOM 1792 O O . LEU A 1 233 ? 28.100 -5.036 4.445 1.00 67.19 233 LEU A O 1
ATOM 1796 N N . ARG A 1 234 ? 26.527 -4.314 5.874 1.00 72.00 234 ARG A N 1
ATOM 1797 C CA . ARG A 1 234 ? 26.758 -2.880 5.599 1.00 72.00 234 ARG A CA 1
ATOM 1798 C C . ARG A 1 234 ? 28.185 -2.446 5.925 1.00 72.00 234 ARG A C 1
ATOM 1800 O O . ARG A 1 234 ? 28.762 -1.666 5.176 1.00 72.00 234 ARG A O 1
ATOM 1807 N N . SER A 1 235 ? 28.760 -2.956 7.015 1.00 69.56 235 SER A N 1
ATOM 1808 C CA . SER A 1 235 ? 30.135 -2.623 7.415 1.00 69.56 235 SER A CA 1
ATOM 1809 C C . SER A 1 235 ? 31.200 -3.228 6.493 1.00 69.56 235 SER A C 1
ATOM 1811 O O . SER A 1 235 ? 32.293 -2.681 6.369 1.00 69.56 235 SER A O 1
ATOM 1813 N N . LYS A 1 236 ? 30.900 -4.370 5.857 1.00 67.94 236 LYS A N 1
ATOM 1814 C CA . LYS A 1 236 ? 31.859 -5.132 5.041 1.00 67.94 236 LYS A CA 1
ATOM 1815 C C . LYS A 1 236 ? 31.718 -4.907 3.542 1.00 67.94 236 LYS A C 1
ATOM 1817 O O . LYS A 1 236 ? 32.643 -5.237 2.806 1.00 67.94 236 LYS A O 1
ATOM 1822 N N . LEU A 1 237 ? 30.590 -4.364 3.092 1.00 66.19 237 LEU A N 1
ATOM 1823 C CA . LEU A 1 237 ? 30.281 -4.171 1.680 1.00 66.19 237 LEU A CA 1
ATOM 1824 C C . LEU A 1 237 ? 30.151 -2.673 1.347 1.00 66.19 237 LEU A C 1
ATOM 1826 O O . LEU A 1 237 ? 29.039 -2.182 1.135 1.00 66.19 237 LEU A O 1
ATOM 1830 N N . PRO A 1 238 ? 31.267 -1.919 1.296 1.00 63.62 238 PRO A N 1
ATOM 1831 C CA . PRO A 1 238 ? 31.231 -0.512 0.917 1.00 63.62 238 PRO A CA 1
ATOM 1832 C C . PRO A 1 238 ? 30.656 -0.354 -0.497 1.00 63.62 238 PRO A C 1
ATOM 1834 O O . PRO A 1 238 ? 31.030 -1.074 -1.421 1.00 63.62 238 PRO A O 1
ATOM 1837 N N . GLY A 1 239 ? 29.712 0.576 -0.653 1.00 65.31 239 GLY A N 1
ATOM 1838 C CA . GLY A 1 239 ? 28.995 0.804 -1.914 1.00 65.31 239 GLY A CA 1
ATOM 1839 C C . GLY A 1 239 ? 27.810 -0.136 -2.164 1.00 65.31 239 GLY A C 1
ATOM 1840 O O . GLY A 1 239 ? 27.042 0.105 -3.092 1.00 65.31 239 GLY A O 1
ATOM 1841 N N . MET A 1 240 ? 27.607 -1.157 -1.325 1.00 68.06 240 MET A N 1
ATOM 1842 C CA . MET A 1 240 ? 26.397 -1.978 -1.348 1.00 68.06 240 MET A CA 1
ATOM 1843 C C . MET A 1 240 ? 25.380 -1.444 -0.339 1.00 68.06 240 MET A C 1
ATOM 1845 O O . MET A 1 240 ? 25.708 -0.929 0.733 1.00 68.06 240 MET A O 1
ATOM 1849 N N . ARG A 1 241 ? 24.109 -1.595 -0.678 1.00 69.62 241 ARG A N 1
ATOM 1850 C CA . ARG A 1 241 ? 22.977 -1.411 0.215 1.00 69.62 241 ARG A CA 1
ATOM 1851 C C . ARG A 1 241 ? 22.544 -2.771 0.739 1.00 69.62 241 ARG A C 1
ATOM 1853 O O . ARG A 1 241 ? 22.594 -3.781 0.042 1.00 69.62 241 ARG A O 1
ATOM 1860 N N . VAL A 1 242 ? 22.108 -2.783 1.989 1.00 68.50 242 VAL A N 1
ATOM 1861 C CA . VAL A 1 242 ? 21.622 -3.993 2.642 1.00 68.50 242 VAL A CA 1
ATOM 1862 C C . VAL A 1 242 ? 20.331 -3.649 3.361 1.00 68.50 242 VAL A C 1
ATOM 1864 O O . VAL A 1 242 ? 20.301 -2.675 4.123 1.00 68.50 242 VAL A O 1
ATOM 1867 N N . SER A 1 243 ? 19.286 -4.427 3.109 1.00 70.00 243 SER A N 1
ATOM 1868 C CA . SER A 1 243 ? 17.984 -4.315 3.763 1.00 70.00 243 SER A CA 1
ATOM 1869 C C . SER A 1 243 ? 17.662 -5.602 4.512 1.00 70.00 243 SER A C 1
ATOM 1871 O O . SER A 1 243 ? 18.049 -6.683 4.077 1.00 70.00 243 SER A O 1
ATOM 1873 N N . ALA A 1 244 ? 16.964 -5.479 5.634 1.00 66.88 244 ALA A N 1
ATOM 1874 C CA . ALA A 1 244 ? 16.506 -6.592 6.454 1.00 66.88 244 ALA A CA 1
ATOM 1875 C C . ALA A 1 244 ? 14.981 -6.728 6.333 1.00 66.88 244 ALA A C 1
ATOM 1877 O O . ALA A 1 244 ? 14.260 -5.755 6.553 1.00 66.88 244 ALA A O 1
ATOM 1878 N N . ASN A 1 245 ? 14.514 -7.936 6.031 1.00 67.38 245 ASN A N 1
ATOM 1879 C CA . ASN A 1 245 ? 13.122 -8.382 6.116 1.00 67.38 245 ASN A CA 1
ATOM 1880 C C . ASN A 1 245 ? 12.984 -9.383 7.273 1.00 67.38 245 ASN A C 1
ATOM 1882 O O . ASN A 1 245 ? 13.983 -9.871 7.772 1.00 67.38 245 ASN A O 1
ATOM 1886 N N . THR A 1 246 ? 11.772 -9.745 7.699 1.00 62.44 246 THR A N 1
ATOM 1887 C CA . THR A 1 246 ? 11.576 -10.634 8.868 1.00 62.44 246 THR A CA 1
ATOM 1888 C C . THR A 1 246 ? 12.425 -11.916 8.827 1.00 62.44 246 THR A C 1
ATOM 1890 O O . THR A 1 246 ? 13.025 -12.260 9.846 1.00 62.44 246 THR A O 1
ATOM 1893 N N . ASP A 1 247 ? 12.552 -12.533 7.646 1.00 69.19 247 ASP A N 1
ATOM 1894 C CA . ASP A 1 247 ? 13.203 -13.840 7.471 1.00 69.19 247 ASP A CA 1
ATOM 1895 C C . ASP A 1 247 ? 14.370 -13.833 6.464 1.00 69.19 247 ASP A C 1
ATOM 1897 O O . ASP A 1 247 ? 14.892 -14.891 6.093 1.00 69.19 247 ASP A O 1
ATOM 1901 N N . GLU A 1 248 ? 14.810 -12.658 6.005 1.00 68.62 248 GLU A N 1
ATOM 1902 C CA . GLU A 1 248 ? 15.931 -12.560 5.068 1.00 68.62 248 GLU A CA 1
ATOM 1903 C C . GLU A 1 248 ? 16.642 -11.203 5.086 1.00 68.62 248 GLU A C 1
ATOM 1905 O O . GLU A 1 248 ? 16.063 -10.163 5.393 1.00 68.62 248 GLU A O 1
ATOM 1910 N N . VAL A 1 249 ? 17.911 -11.202 4.684 1.00 66.94 249 VAL A N 1
ATOM 1911 C CA . VAL A 1 249 ? 18.687 -9.999 4.382 1.00 66.94 249 VAL A CA 1
ATOM 1912 C C . VAL A 1 249 ? 18.923 -9.919 2.883 1.00 66.94 249 VAL A C 1
ATOM 1914 O O . VAL A 1 249 ? 19.458 -10.851 2.287 1.00 66.94 249 VAL A O 1
ATOM 1917 N N . ILE A 1 250 ? 18.557 -8.791 2.280 1.00 68.75 250 ILE A N 1
ATOM 1918 C CA . ILE A 1 250 ? 18.702 -8.522 0.849 1.00 68.75 250 ILE A CA 1
ATOM 1919 C C . ILE A 1 250 ? 19.897 -7.593 0.643 1.00 68.75 250 ILE A C 1
ATOM 1921 O O . ILE A 1 250 ? 19.935 -6.491 1.198 1.00 68.75 250 ILE A O 1
ATOM 1925 N N . VAL A 1 251 ? 20.856 -8.011 -0.185 1.00 67.38 251 VAL A N 1
ATOM 1926 C CA . VAL A 1 251 ? 22.011 -7.193 -0.586 1.00 67.38 251 VAL A CA 1
ATOM 1927 C C . VAL A 1 251 ? 21.810 -6.696 -2.014 1.00 67.38 251 VAL A C 1
ATOM 1929 O O . VAL A 1 251 ? 21.498 -7.476 -2.910 1.00 67.38 251 VAL A O 1
ATOM 1932 N N . TYR A 1 252 ? 22.008 -5.400 -2.238 1.00 65.69 252 TYR A N 1
ATOM 1933 C CA . TYR A 1 252 ? 21.843 -4.761 -3.541 1.00 65.69 252 TYR A CA 1
ATOM 1934 C C . TYR A 1 252 ? 22.837 -3.614 -3.741 1.00 65.69 252 TYR A C 1
ATOM 1936 O O . TYR A 1 252 ? 23.494 -3.176 -2.805 1.00 65.69 252 TYR A O 1
ATOM 1944 N N . THR A 1 253 ? 22.974 -3.122 -4.967 1.00 63.88 253 THR A N 1
ATOM 1945 C CA . THR A 1 253 ? 23.815 -1.961 -5.307 1.00 63.88 253 THR A CA 1
ATOM 1946 C C . THR A 1 253 ? 23.008 -0.988 -6.158 1.00 63.88 253 THR A C 1
ATOM 1948 O O . THR A 1 253 ? 22.097 -1.401 -6.878 1.00 63.88 253 THR A O 1
ATOM 1951 N N . ASP A 1 254 ? 23.351 0.300 -6.074 1.00 55.53 254 ASP A N 1
ATOM 1952 C CA . ASP A 1 254 ? 22.741 1.365 -6.877 1.00 55.53 254 ASP A CA 1
ATOM 1953 C C . ASP A 1 254 ? 23.100 1.231 -8.381 1.00 55.53 254 ASP A C 1
ATOM 1955 O O . ASP A 1 254 ? 22.440 1.824 -9.235 1.00 55.53 254 ASP A O 1
ATOM 1959 N N . THR A 1 255 ? 24.118 0.424 -8.719 1.00 53.62 255 THR A N 1
ATOM 1960 C CA . THR A 1 255 ? 24.523 0.037 -10.078 1.00 53.62 255 THR A CA 1
ATOM 1961 C C . THR A 1 255 ? 24.491 -1.490 -10.218 1.00 53.62 255 THR A C 1
ATOM 1963 O O . THR A 1 255 ? 25.337 -2.223 -9.697 1.00 53.62 255 THR A O 1
ATOM 1966 N N . PHE A 1 256 ? 23.464 -2.012 -10.888 1.00 49.22 256 PHE A N 1
ATOM 1967 C CA . PHE A 1 256 ? 23.238 -3.456 -10.933 1.00 49.22 256 PHE A CA 1
ATOM 1968 C C . PHE A 1 256 ? 24.054 -4.135 -12.046 1.00 49.22 256 PHE A C 1
ATOM 1970 O O . PHE A 1 256 ? 23.739 -3.993 -13.226 1.00 49.22 256 PHE A O 1
ATOM 1977 N N . ASN A 1 257 ? 25.083 -4.911 -11.683 1.00 54.47 257 ASN A N 1
ATOM 1978 C CA . ASN A 1 257 ? 25.778 -5.832 -12.594 1.00 54.47 257 ASN A CA 1
ATOM 1979 C C . ASN A 1 257 ? 25.731 -7.267 -12.029 1.00 54.47 257 ASN A C 1
ATOM 1981 O O . ASN A 1 257 ? 26.589 -7.667 -11.236 1.00 54.47 257 ASN A O 1
ATOM 1985 N N . HIS A 1 258 ? 24.708 -8.029 -12.447 1.00 49.12 258 HIS A N 1
ATOM 1986 C CA . HIS A 1 258 ? 24.365 -9.374 -11.948 1.00 49.12 258 HIS A CA 1
ATOM 1987 C C . HIS A 1 258 ? 25.574 -10.325 -11.857 1.00 49.12 258 HIS A C 1
ATOM 1989 O O . HIS A 1 258 ? 25.770 -10.994 -10.845 1.00 49.12 258 HIS A O 1
ATOM 1995 N N . LYS A 1 259 ? 26.447 -10.342 -12.877 1.00 50.28 259 LYS A N 1
ATOM 1996 C CA . LYS A 1 259 ? 27.547 -11.322 -12.967 1.00 50.28 259 LYS A CA 1
ATOM 1997 C C . LYS A 1 259 ? 28.602 -11.177 -11.866 1.00 50.28 259 LYS A C 1
ATOM 1999 O O . LYS A 1 259 ? 29.217 -12.170 -11.480 1.00 50.28 259 LYS A O 1
ATOM 2004 N N . HIS A 1 260 ? 28.825 -9.964 -11.363 1.00 53.19 260 HIS A N 1
ATOM 2005 C CA . HIS A 1 260 ? 29.813 -9.719 -10.308 1.00 53.19 260 HIS A CA 1
ATOM 2006 C C . HIS A 1 260 ? 29.213 -9.854 -8.902 1.00 53.19 260 HIS A C 1
ATOM 2008 O O . HIS A 1 260 ? 29.904 -10.316 -7.992 1.00 53.19 260 HIS A O 1
ATOM 2014 N N . MET A 1 261 ? 27.930 -9.514 -8.734 1.00 55.19 261 MET A N 1
ATOM 2015 C CA . MET A 1 261 ? 27.227 -9.611 -7.452 1.00 55.19 261 MET A CA 1
ATOM 2016 C C . MET A 1 261 ? 27.013 -11.053 -6.999 1.00 55.19 261 MET A C 1
ATOM 2018 O O . MET A 1 261 ? 27.359 -11.373 -5.864 1.00 55.19 261 MET A O 1
ATOM 2022 N N . ASP A 1 262 ? 26.506 -11.933 -7.866 1.00 54.12 262 ASP A N 1
ATOM 2023 C CA . ASP A 1 262 ? 26.158 -13.302 -7.462 1.00 54.12 262 ASP A CA 1
ATOM 2024 C C . ASP A 1 262 ? 27.385 -14.075 -6.994 1.00 54.12 262 ASP A C 1
ATOM 2026 O O . ASP A 1 262 ? 27.353 -14.758 -5.972 1.00 54.12 262 ASP A O 1
ATOM 2030 N N . LYS A 1 263 ? 28.519 -13.903 -7.682 1.00 57.94 263 LYS A N 1
ATOM 2031 C CA . LYS A 1 263 ? 29.779 -14.535 -7.284 1.00 57.94 263 LYS A CA 1
ATOM 2032 C C . LYS A 1 263 ? 30.301 -13.964 -5.965 1.00 57.94 263 LYS A C 1
ATOM 2034 O O . LYS A 1 263 ? 30.732 -14.741 -5.114 1.00 57.94 263 LYS A O 1
ATOM 2039 N N . ALA A 1 264 ? 30.255 -12.644 -5.772 1.00 56.50 264 ALA A N 1
ATOM 2040 C CA . ALA A 1 264 ? 30.717 -12.006 -4.541 1.00 56.50 264 ALA A CA 1
ATOM 2041 C C . ALA A 1 264 ? 29.841 -12.400 -3.343 1.00 56.50 264 ALA A C 1
ATOM 2043 O O . ALA A 1 264 ? 30.363 -12.899 -2.347 1.00 56.50 264 ALA A O 1
ATOM 2044 N N . VAL A 1 265 ? 28.517 -12.258 -3.453 1.00 53.28 265 VAL A N 1
ATOM 2045 C CA . VAL A 1 265 ? 27.603 -12.576 -2.354 1.00 53.28 265 VAL A CA 1
ATOM 2046 C C . VAL A 1 265 ? 27.526 -14.080 -2.105 1.00 53.28 265 VAL A C 1
ATOM 2048 O O . VAL A 1 265 ? 27.597 -14.473 -0.950 1.00 53.28 265 VAL A O 1
ATOM 2051 N N . SER A 1 266 ? 27.502 -14.943 -3.129 1.00 54.97 266 SER A N 1
ATOM 2052 C CA . SER A 1 266 ? 27.568 -16.405 -2.936 1.00 54.97 266 SER A CA 1
ATOM 2053 C C . SER A 1 266 ? 28.861 -16.828 -2.232 1.00 54.97 266 SER A C 1
ATOM 2055 O O . SER A 1 266 ? 28.826 -17.625 -1.296 1.00 54.97 266 SER A O 1
ATOM 2057 N N . THR A 1 267 ? 30.008 -16.252 -2.615 1.00 59.12 267 THR A N 1
ATOM 2058 C CA . THR A 1 267 ? 31.294 -16.517 -1.946 1.00 59.12 267 THR A CA 1
ATOM 2059 C C . THR A 1 267 ? 31.268 -16.059 -0.486 1.00 59.12 267 THR A C 1
ATOM 2061 O O . THR A 1 267 ? 31.777 -16.763 0.384 1.00 59.12 267 THR A O 1
ATOM 2064 N N . TRP A 1 268 ? 30.644 -14.918 -0.191 1.00 56.00 268 TRP A N 1
ATOM 2065 C C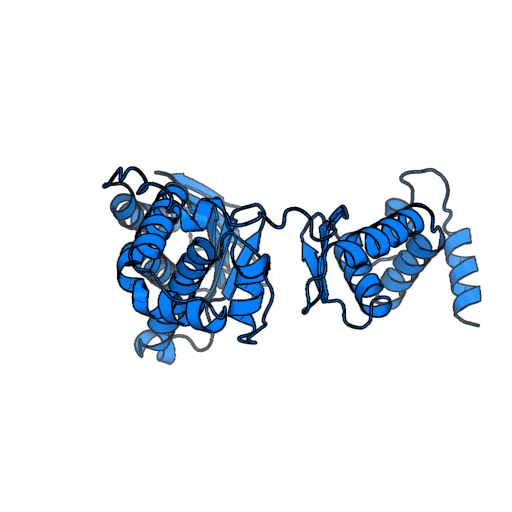A . TRP A 1 268 ? 30.505 -14.412 1.175 1.00 56.00 268 TRP A CA 1
ATOM 2066 C C . TRP A 1 268 ? 29.490 -15.193 2.015 1.00 56.00 268 TRP A C 1
ATOM 2068 O O . TRP A 1 268 ? 29.792 -15.512 3.159 1.00 56.00 268 TRP A O 1
ATOM 2078 N N . CYS A 1 269 ? 28.343 -15.581 1.459 1.00 50.41 269 CYS A N 1
ATOM 2079 C CA . CYS A 1 269 ? 27.348 -16.422 2.131 1.00 50.41 269 CYS A CA 1
ATOM 2080 C C . CYS A 1 269 ? 27.937 -17.789 2.490 1.00 50.41 269 CYS A C 1
ATOM 2082 O O . CYS A 1 269 ? 27.778 -18.253 3.615 1.00 50.41 269 CYS A O 1
ATOM 2084 N N . LYS A 1 270 ? 28.706 -18.394 1.574 1.00 51.34 270 LYS A N 1
ATOM 2085 C CA . LYS A 1 270 ? 29.450 -19.637 1.838 1.00 51.34 270 LYS A CA 1
ATOM 2086 C C . LYS A 1 270 ? 30.498 -19.482 2.941 1.00 51.34 270 LYS A C 1
ATOM 2088 O O . LYS A 1 270 ? 30.765 -20.444 3.655 1.00 51.34 270 LYS A O 1
ATOM 2093 N N . ARG A 1 271 ? 31.093 -18.292 3.087 1.00 49.56 271 ARG A N 1
ATOM 2094 C CA . ARG A 1 271 ? 31.996 -17.982 4.205 1.00 49.56 271 ARG A CA 1
ATOM 2095 C C . ARG A 1 271 ? 31.214 -17.838 5.510 1.00 49.56 271 ARG A C 1
ATOM 2097 O O . ARG A 1 271 ? 31.600 -18.475 6.476 1.00 49.56 271 ARG A O 1
ATOM 2104 N N . LEU A 1 272 ? 30.101 -17.098 5.515 1.00 46.41 272 LEU A N 1
ATOM 2105 C CA . LEU A 1 272 ? 29.254 -16.807 6.686 1.00 46.41 272 LEU A CA 1
ATOM 2106 C C . LEU A 1 272 ? 28.685 -18.054 7.382 1.00 46.41 272 LEU A C 1
ATOM 2108 O O . LEU A 1 272 ? 28.675 -18.092 8.608 1.00 46.41 272 LEU A O 1
ATOM 2112 N N . VAL A 1 273 ? 28.282 -19.084 6.627 1.00 44.50 273 VAL A N 1
ATOM 2113 C CA . VAL A 1 273 ? 27.787 -20.367 7.179 1.00 44.50 273 VAL A CA 1
ATOM 2114 C C . VAL A 1 273 ? 28.851 -21.092 8.026 1.00 44.50 273 VAL A C 1
ATOM 2116 O O . VAL A 1 273 ? 28.511 -21.920 8.862 1.00 44.50 273 VAL A O 1
ATOM 2119 N N . ASN A 1 274 ? 30.133 -20.744 7.870 1.00 43.94 274 ASN A N 1
ATOM 2120 C CA . ASN A 1 274 ? 31.266 -21.410 8.515 1.00 43.94 274 ASN A CA 1
ATOM 2121 C C . ASN A 1 274 ? 32.084 -20.497 9.444 1.00 43.94 274 ASN A C 1
ATOM 2123 O O . ASN A 1 274 ? 33.247 -20.803 9.703 1.00 43.94 274 ASN A O 1
ATOM 2127 N N . VAL A 1 275 ? 31.530 -19.382 9.942 1.00 46.97 275 VAL A N 1
ATOM 2128 C CA . VAL A 1 275 ? 32.272 -18.486 10.852 1.00 46.97 275 VAL A CA 1
ATOM 2129 C C . VAL A 1 275 ? 31.739 -18.586 12.292 1.00 46.97 275 VAL A C 1
ATOM 2131 O O . VAL A 1 275 ? 30.761 -17.914 12.636 1.00 46.97 275 VAL A O 1
ATOM 2134 N N . PRO A 1 276 ? 32.392 -19.373 13.171 1.00 49.38 276 PRO A N 1
ATOM 2135 C CA . PRO A 1 276 ? 32.191 -19.316 14.623 1.00 49.38 276 PRO A CA 1
ATOM 2136 C C . PRO A 1 276 ? 32.289 -17.886 15.177 1.00 49.38 276 PRO A C 1
ATOM 2138 O O . PRO A 1 276 ? 31.512 -17.501 16.048 1.00 49.38 276 PRO A O 1
ATOM 2141 N N . ASP A 1 277 ? 33.159 -17.057 14.594 1.00 46.62 277 ASP A N 1
ATOM 2142 C CA . ASP A 1 277 ? 33.347 -15.656 14.988 1.00 46.62 277 ASP A CA 1
ATOM 2143 C C . ASP A 1 277 ? 32.126 -14.768 14.714 1.00 46.62 277 ASP A C 1
ATOM 2145 O O . ASP A 1 277 ? 31.985 -13.732 15.352 1.00 46.62 277 ASP A O 1
ATOM 2149 N N . LEU A 1 278 ? 31.214 -15.148 13.809 1.00 48.97 278 LEU A N 1
ATOM 2150 C CA . LEU A 1 278 ? 29.993 -14.378 13.550 1.00 48.97 278 LEU A CA 1
ATOM 2151 C C . LEU A 1 278 ? 28.980 -14.561 14.688 1.00 48.97 278 LEU A C 1
ATOM 2153 O O . LEU A 1 278 ? 28.363 -13.598 15.128 1.00 48.97 278 LEU A O 1
ATOM 2157 N N . HIS A 1 279 ? 28.878 -15.778 15.225 1.00 51.53 279 HIS A N 1
ATOM 2158 C CA . HIS A 1 279 ? 28.060 -16.091 16.397 1.00 51.53 279 HIS A CA 1
ATOM 2159 C C . HIS A 1 279 ? 28.610 -15.406 17.657 1.00 51.53 279 HIS A C 1
ATOM 2161 O O . HIS A 1 279 ? 27.851 -14.826 18.432 1.00 51.53 279 HIS A O 1
ATOM 2167 N N . VAL A 1 280 ? 29.939 -15.379 17.810 1.00 51.41 280 VAL A N 1
ATOM 2168 C CA . VAL A 1 280 ? 30.630 -14.648 18.885 1.00 51.41 280 VAL A CA 1
ATOM 2169 C C . VAL A 1 280 ? 30.489 -13.129 18.716 1.00 51.41 280 VAL A C 1
ATOM 2171 O O . VAL A 1 280 ? 30.225 -12.432 19.695 1.00 51.41 280 VAL A O 1
ATOM 2174 N N . ALA A 1 281 ? 30.588 -12.598 17.494 1.00 50.19 281 ALA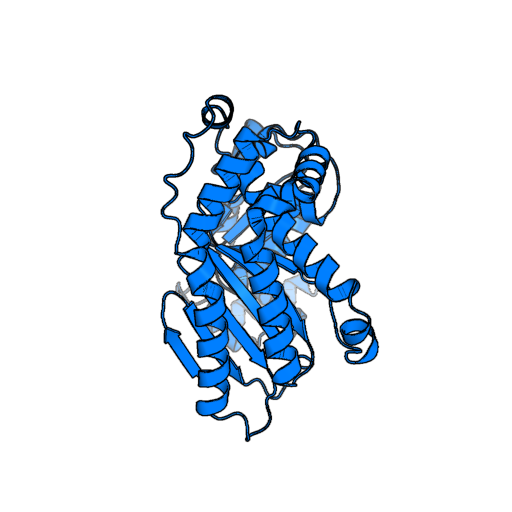 A N 1
ATOM 2175 C CA . ALA A 1 281 ? 30.356 -11.182 17.206 1.00 50.19 281 ALA A CA 1
ATOM 2176 C C . ALA A 1 281 ? 28.901 -10.774 17.490 1.00 50.19 281 ALA A C 1
ATOM 2178 O O . ALA A 1 281 ? 28.667 -9.709 18.058 1.00 50.19 281 ALA A O 1
ATOM 2179 N N . PHE A 1 282 ? 27.928 -11.635 17.177 1.00 54.00 282 PHE A N 1
ATOM 2180 C CA . PHE A 1 282 ? 26.515 -11.408 17.484 1.00 54.00 282 PHE A CA 1
ATOM 2181 C C . PHE A 1 282 ? 26.215 -11.460 18.984 1.00 54.00 282 PHE A C 1
ATOM 2183 O O . PHE A 1 282 ? 25.505 -10.584 19.479 1.00 54.00 282 PHE A O 1
ATOM 2190 N N . ALA A 1 283 ? 26.823 -12.389 19.727 1.00 51.50 283 ALA A N 1
ATOM 2191 C CA . ALA A 1 283 ? 26.731 -12.411 21.186 1.00 51.50 283 ALA A CA 1
ATOM 2192 C C . ALA A 1 283 ? 27.370 -11.171 21.827 1.00 51.50 283 ALA A C 1
ATOM 2194 O O . ALA A 1 283 ? 26.785 -10.545 22.707 1.00 51.50 283 ALA A O 1
ATOM 2195 N N . THR A 1 284 ? 28.534 -10.756 21.327 1.00 48.75 284 THR A N 1
ATOM 2196 C CA . THR A 1 284 ? 29.260 -9.581 21.829 1.00 48.75 284 THR A CA 1
ATOM 2197 C C . THR A 1 284 ? 28.502 -8.280 21.534 1.00 48.75 284 THR A C 1
ATOM 2199 O O . THR A 1 284 ? 28.442 -7.393 22.381 1.00 48.75 284 THR A O 1
ATOM 2202 N N . MET A 1 285 ? 27.855 -8.160 20.367 1.00 49.38 285 MET A N 1
ATOM 2203 C CA . MET A 1 285 ? 27.008 -7.007 20.029 1.00 49.38 285 MET A CA 1
ATOM 2204 C C . MET A 1 285 ? 25.703 -6.963 20.840 1.00 49.38 285 MET A C 1
ATOM 2206 O O . MET A 1 285 ? 25.283 -5.878 21.246 1.00 49.38 285 MET A O 1
ATOM 2210 N N . GLY A 1 286 ? 25.072 -8.113 21.106 1.00 49.19 286 GLY A N 1
ATOM 2211 C CA . GLY A 1 286 ? 23.884 -8.206 21.967 1.00 49.19 286 GLY A CA 1
ATOM 2212 C C . GLY A 1 286 ? 24.168 -7.795 23.416 1.00 49.19 286 GLY A C 1
ATOM 2213 O O . GLY A 1 286 ? 23.390 -7.044 24.005 1.00 49.19 286 GLY A O 1
ATOM 2214 N N . LEU A 1 287 ? 25.334 -8.194 23.940 1.00 49.00 287 LEU A N 1
ATOM 2215 C CA . LEU A 1 287 ? 25.810 -7.814 25.274 1.00 49.00 287 LEU A CA 1
ATOM 2216 C C . LEU A 1 287 ? 26.184 -6.329 25.358 1.00 49.00 287 LEU A C 1
ATOM 2218 O O . LEU A 1 287 ? 25.714 -5.625 26.249 1.00 49.00 287 LEU A O 1
ATOM 2222 N N . ASN A 1 288 ? 26.963 -5.814 24.400 1.00 43.03 288 ASN A N 1
ATOM 2223 C CA . ASN A 1 288 ? 27.425 -4.419 24.417 1.00 43.03 288 ASN A CA 1
ATOM 2224 C C . ASN A 1 288 ? 26.307 -3.392 24.179 1.00 43.03 288 ASN A C 1
ATOM 2226 O O . ASN A 1 288 ? 26.442 -2.234 24.564 1.00 43.03 288 ASN A O 1
ATOM 2230 N N . SER A 1 289 ? 25.205 -3.796 23.544 1.00 45.62 289 SER A N 1
ATOM 2231 C CA . SER A 1 289 ? 24.027 -2.940 23.348 1.00 45.62 289 SER A CA 1
ATOM 2232 C C . SER A 1 289 ? 23.014 -3.017 24.499 1.00 45.62 289 SER A C 1
ATOM 2234 O O . SER A 1 289 ? 22.018 -2.293 24.470 1.00 45.62 289 SER A O 1
ATOM 2236 N N . GLY A 1 290 ? 23.251 -3.873 25.504 1.00 45.69 290 GLY A N 1
ATOM 2237 C CA . GLY A 1 290 ? 22.346 -4.088 26.638 1.00 45.69 290 GLY A CA 1
ATOM 2238 C C . GLY A 1 290 ? 21.008 -4.729 26.254 1.00 45.69 290 GLY A C 1
ATOM 2239 O O . GLY A 1 290 ? 20.036 -4.601 26.995 1.00 45.69 290 GLY A O 1
ATOM 2240 N N . GLN A 1 291 ? 20.931 -5.365 25.080 1.00 41.62 291 GLN A N 1
ATOM 2241 C CA . GLN A 1 291 ? 19.679 -5.886 24.519 1.00 41.62 291 GLN A CA 1
ATOM 2242 C C . GLN A 1 291 ? 19.460 -7.381 24.757 1.00 41.62 291 GLN A C 1
ATOM 2244 O O . GLN A 1 291 ? 18.359 -7.870 24.515 1.00 41.62 291 GLN A O 1
ATOM 2249 N N . ALA A 1 292 ? 20.471 -8.099 25.244 1.00 47.34 292 ALA A N 1
ATOM 2250 C CA . ALA A 1 292 ? 20.338 -9.485 25.668 1.00 47.34 292 ALA A CA 1
ATOM 2251 C C . ALA A 1 292 ? 21.258 -9.759 26.861 1.00 47.34 292 ALA A C 1
ATOM 2253 O O . ALA A 1 292 ? 22.403 -9.304 26.880 1.00 47.34 292 ALA A O 1
ATOM 2254 N N . ASP A 1 293 ? 20.762 -10.500 27.849 1.00 48.84 293 ASP A N 1
ATOM 2255 C CA . ASP A 1 293 ? 21.597 -11.029 28.919 1.00 48.84 293 ASP A CA 1
ATOM 2256 C C . ASP A 1 293 ? 22.365 -12.286 28.442 1.00 48.84 293 ASP A C 1
ATOM 2258 O O . ASP A 1 293 ? 21.954 -12.946 27.479 1.00 48.84 293 ASP A O 1
ATOM 2262 N N . PRO A 1 294 ? 23.496 -12.629 29.087 1.00 46.56 294 PRO A N 1
ATOM 2263 C CA . PRO A 1 294 ? 24.344 -13.748 28.676 1.00 46.56 294 PRO A CA 1
ATOM 2264 C C . PRO A 1 294 ? 23.629 -15.104 28.609 1.00 46.56 294 PRO A C 1
ATOM 2266 O O . PRO A 1 294 ? 24.004 -15.935 27.783 1.00 46.56 294 PRO A O 1
ATOM 2269 N N . CYS A 1 295 ? 22.611 -15.337 29.443 1.00 50.06 295 CYS A N 1
ATOM 2270 C CA . CYS A 1 295 ? 21.885 -16.606 29.479 1.00 50.06 295 CYS A CA 1
ATOM 2271 C C . CYS A 1 295 ? 20.984 -16.748 28.245 1.00 50.06 295 CYS A C 1
ATOM 2273 O O . CYS A 1 295 ? 21.065 -17.757 27.549 1.00 50.06 295 CYS A O 1
ATOM 2275 N N . THR A 1 296 ? 20.244 -15.689 27.895 1.00 50.47 296 THR A N 1
ATOM 2276 C CA . THR A 1 296 ? 19.421 -15.629 26.672 1.00 50.47 296 THR A CA 1
ATOM 2277 C C . THR A 1 296 ? 20.245 -15.882 25.399 1.00 50.47 296 THR A C 1
ATOM 2279 O O . THR A 1 296 ? 19.775 -16.507 24.449 1.00 50.47 296 THR A O 1
ATOM 2282 N N . LEU A 1 297 ? 21.500 -15.426 25.370 1.00 49.91 297 LEU A N 1
ATOM 2283 C CA . LEU A 1 297 ? 22.414 -15.644 24.244 1.00 49.91 297 LEU A CA 1
ATOM 2284 C C . LEU A 1 297 ? 22.953 -17.074 24.158 1.00 49.91 297 LEU A C 1
ATOM 2286 O O . LEU A 1 297 ? 23.158 -17.575 23.056 1.00 49.91 297 LEU A O 1
ATOM 2290 N N . VAL A 1 298 ? 23.181 -17.732 25.291 1.00 51.06 298 VAL A N 1
ATOM 2291 C CA . VAL A 1 298 ? 23.607 -19.138 25.326 1.00 51.06 298 VAL A CA 1
ATOM 2292 C C . VAL A 1 298 ? 22.480 -20.052 24.860 1.00 51.06 298 VAL A C 1
ATOM 2294 O O . VAL A 1 298 ? 22.740 -20.959 24.075 1.00 51.06 298 VAL A O 1
ATOM 2297 N N . ASP A 1 299 ? 21.238 -19.759 25.242 1.00 53.44 299 ASP A N 1
ATOM 2298 C CA . ASP A 1 299 ? 20.064 -20.505 24.784 1.00 53.44 299 ASP A CA 1
ATOM 2299 C C . ASP A 1 299 ? 19.835 -20.347 23.268 1.00 53.44 299 ASP A C 1
ATOM 2301 O O . ASP A 1 299 ? 19.533 -21.322 22.585 1.00 53.44 299 ASP A O 1
ATOM 2305 N N . LEU A 1 300 ? 20.069 -19.149 22.713 1.00 47.53 300 LEU A N 1
ATOM 2306 C CA . LEU A 1 300 ? 19.997 -18.878 21.265 1.00 47.53 300 LEU A CA 1
ATOM 2307 C C . LEU A 1 300 ? 21.128 -19.530 20.451 1.00 47.53 300 LEU A C 1
ATOM 2309 O O . LEU A 1 300 ? 20.952 -19.822 19.271 1.00 47.53 300 LEU A O 1
ATOM 2313 N N . LEU A 1 301 ? 22.300 -19.735 21.055 1.00 50.44 301 LEU A N 1
ATOM 2314 C CA . LEU A 1 301 ? 23.478 -20.309 20.393 1.00 50.44 301 LEU A CA 1
ATOM 2315 C C . LEU A 1 301 ? 23.596 -21.831 20.554 1.00 50.44 301 LEU A C 1
ATOM 2317 O O . LEU A 1 301 ? 24.449 -22.444 19.906 1.00 50.44 301 LEU A O 1
ATOM 2321 N N . ASN A 1 302 ? 22.753 -22.442 21.389 1.00 53.22 302 ASN A N 1
ATOM 2322 C CA . ASN A 1 302 ? 22.795 -23.867 21.713 1.00 53.22 302 ASN A CA 1
ATOM 2323 C C . ASN A 1 302 ? 21.928 -24.773 20.824 1.00 53.22 302 ASN A C 1
ATOM 2325 O O . ASN A 1 302 ? 21.786 -25.950 21.138 1.00 53.22 302 ASN A O 1
ATOM 2329 N N . GLU A 1 303 ? 21.468 -24.328 19.650 1.00 47.75 303 GLU A N 1
ATOM 2330 C CA . GLU A 1 303 ? 20.854 -25.232 18.653 1.00 47.75 303 GLU A CA 1
ATOM 2331 C C . GLU A 1 303 ? 21.841 -26.261 18.031 1.00 47.75 303 GLU A C 1
ATOM 2333 O O . GLU A 1 303 ? 21.506 -26.955 17.073 1.00 47.75 303 GLU A O 1
ATOM 2338 N N . GLY A 1 304 ? 23.058 -26.422 18.570 1.00 43.78 304 GLY A N 1
ATOM 2339 C CA . GLY A 1 304 ? 24.037 -27.390 18.061 1.00 43.78 304 GLY A CA 1
ATOM 2340 C C . GLY A 1 304 ? 25.194 -27.770 18.993 1.00 43.78 304 GLY A C 1
ATOM 2341 O O . GLY A 1 304 ? 26.284 -28.034 18.485 1.00 43.78 304 GLY A O 1
ATOM 2342 N N . ASP A 1 305 ? 24.992 -27.784 20.319 1.00 46.88 305 ASP A N 1
ATOM 2343 C CA . ASP A 1 305 ? 25.906 -28.381 21.323 1.00 46.88 305 ASP A CA 1
ATOM 2344 C C . ASP A 1 305 ? 27.387 -27.935 21.280 1.00 46.88 305 ASP A C 1
ATOM 2346 O O . ASP A 1 305 ? 28.303 -28.732 21.504 1.00 46.88 305 ASP A O 1
ATOM 2350 N N . LYS A 1 306 ? 27.684 -26.660 20.989 1.00 54.19 306 LYS A N 1
ATOM 2351 C CA . LYS A 1 306 ? 29.089 -26.206 20.843 1.00 54.19 306 LYS A CA 1
ATOM 2352 C C . LYS A 1 306 ? 29.510 -24.983 21.648 1.00 54.19 306 LYS A C 1
ATOM 2354 O O . LYS A 1 306 ? 30.700 -24.669 21.641 1.00 54.19 306 LYS A O 1
ATOM 2359 N N . PHE A 1 307 ? 28.612 -24.319 22.375 1.00 50.00 307 PHE A N 1
ATOM 2360 C CA . PHE A 1 307 ? 28.966 -23.097 23.099 1.00 50.00 307 PHE A CA 1
ATOM 2361 C C . PHE A 1 307 ? 28.621 -23.179 24.587 1.00 50.00 307 PHE A C 1
ATOM 2363 O O . PHE A 1 307 ? 27.507 -23.488 24.988 1.00 50.00 307 PHE A O 1
ATOM 2370 N N . THR A 1 308 ? 29.607 -22.875 25.431 1.00 55.25 308 THR A N 1
ATOM 2371 C CA . THR A 1 308 ? 29.417 -22.714 26.877 1.00 55.25 308 THR A CA 1
ATOM 2372 C C . THR A 1 308 ? 29.569 -21.245 27.257 1.00 55.25 308 THR A C 1
ATOM 2374 O O . THR A 1 308 ? 30.298 -20.507 26.593 1.00 55.25 308 THR A O 1
ATOM 2377 N N . VAL A 1 309 ? 28.943 -20.820 28.360 1.00 47.91 309 VAL A N 1
ATOM 2378 C CA . VAL A 1 309 ? 29.096 -19.460 28.926 1.00 47.91 309 VAL A CA 1
ATOM 2379 C C . VAL A 1 309 ? 30.581 -19.066 29.020 1.00 47.91 309 VAL A C 1
ATOM 2381 O O . VAL A 1 309 ? 30.981 -18.001 28.556 1.00 47.91 309 VAL A O 1
ATOM 2384 N N . LYS A 1 310 ? 31.434 -19.991 29.486 1.00 52.66 310 LYS A N 1
ATOM 2385 C CA . LYS A 1 310 ? 32.892 -19.799 29.588 1.00 52.66 310 LYS A CA 1
ATOM 2386 C C . LYS A 1 310 ? 33.594 -19.534 28.248 1.00 52.66 310 LYS A C 1
ATOM 2388 O O . LYS A 1 310 ? 34.594 -18.818 28.224 1.00 52.66 310 LYS A O 1
ATOM 2393 N N . HIS A 1 311 ? 33.111 -20.100 27.137 1.00 53.44 311 HIS A N 1
ATOM 2394 C CA . HIS A 1 311 ? 33.668 -19.819 25.807 1.00 53.44 311 HIS A CA 1
ATOM 2395 C C . HIS A 1 311 ? 33.399 -18.373 25.379 1.00 53.44 311 HIS A C 1
ATOM 2397 O O . HIS A 1 311 ? 34.297 -17.719 24.848 1.00 53.44 311 HIS A O 1
ATOM 2403 N N . LEU A 1 312 ? 32.191 -17.866 25.638 1.00 49.66 312 LEU A N 1
ATOM 2404 C CA . LEU A 1 312 ? 31.809 -16.489 25.322 1.00 49.66 312 LEU A CA 1
ATOM 2405 C C . LEU A 1 312 ? 32.575 -15.481 26.188 1.00 49.66 312 LEU A C 1
ATOM 2407 O O . LEU A 1 312 ? 33.136 -14.524 25.657 1.00 49.66 312 LEU A O 1
ATOM 2411 N N . GLU A 1 313 ? 32.691 -15.741 27.491 1.00 49.97 313 GLU A N 1
ATOM 2412 C CA . GLU A 1 313 ? 33.466 -14.906 28.421 1.00 49.97 313 GLU A CA 1
ATOM 2413 C C . GLU A 1 313 ? 34.952 -14.822 28.030 1.00 49.97 313 GLU A C 1
ATOM 2415 O O . GLU A 1 313 ? 35.538 -13.739 28.016 1.00 49.97 313 GLU A O 1
ATOM 2420 N N . SER A 1 314 ? 35.566 -15.949 27.643 1.00 50.62 314 SER A N 1
ATOM 2421 C CA . SER A 1 314 ? 36.972 -15.990 27.217 1.00 50.62 314 SER A CA 1
ATOM 2422 C C . SER A 1 314 ? 37.242 -15.157 25.957 1.00 50.62 314 SER A C 1
ATOM 2424 O O . SER A 1 314 ? 38.286 -14.507 25.866 1.00 50.62 314 SER A O 1
ATOM 2426 N N . GLN A 1 315 ? 36.315 -15.146 24.995 1.00 49.59 315 GLN A N 1
ATOM 2427 C CA . GLN A 1 315 ? 36.449 -14.356 23.766 1.00 49.59 315 GLN A CA 1
ATOM 2428 C C . GLN A 1 315 ? 36.197 -12.861 24.007 1.00 49.59 315 GLN A C 1
ATOM 2430 O O . GLN A 1 315 ? 36.913 -12.027 23.456 1.00 49.59 315 GLN A O 1
ATOM 2435 N N . LEU A 1 316 ? 35.263 -12.514 24.898 1.00 44.69 316 LEU A N 1
ATOM 2436 C CA . LEU A 1 316 ? 35.040 -11.136 25.351 1.00 44.69 316 LEU A CA 1
ATOM 2437 C C . LEU A 1 316 ? 36.294 -10.534 25.995 1.00 44.69 316 LEU A C 1
ATOM 2439 O O . LEU A 1 316 ? 36.690 -9.422 25.659 1.00 44.69 316 LEU A O 1
ATOM 2443 N N . ILE A 1 317 ? 36.973 -11.296 26.857 1.00 46.69 317 ILE A N 1
ATOM 2444 C CA . ILE A 1 317 ? 38.226 -10.865 27.497 1.00 46.69 317 ILE A CA 1
ATOM 2445 C C . ILE A 1 317 ? 39.348 -10.646 26.469 1.00 46.69 317 ILE A C 1
ATOM 2447 O O . ILE A 1 317 ? 40.184 -9.766 26.662 1.00 46.69 317 ILE A O 1
ATOM 2451 N N . LYS A 1 318 ? 39.386 -11.426 25.380 1.00 44.47 318 LYS A N 1
ATOM 2452 C CA . LYS A 1 318 ? 40.370 -11.253 24.297 1.00 44.47 318 LYS A CA 1
ATOM 2453 C C . LYS A 1 318 ? 40.098 -10.033 23.419 1.00 44.47 318 LYS A C 1
ATOM 2455 O O . LYS A 1 318 ? 41.046 -9.488 22.879 1.00 44.47 318 LYS A O 1
ATOM 2460 N N . LEU A 1 319 ? 38.836 -9.637 23.260 1.00 40.91 319 LEU A N 1
ATOM 2461 C CA . LEU A 1 319 ? 38.426 -8.488 22.441 1.00 40.91 319 LEU A CA 1
ATOM 2462 C C . LEU A 1 319 ? 38.492 -7.150 23.192 1.00 40.91 319 LEU A C 1
ATOM 2464 O O . LEU A 1 319 ? 38.536 -6.100 22.559 1.00 40.91 319 LEU A O 1
ATOM 2468 N N . LEU A 1 320 ? 38.465 -7.185 24.527 1.00 38.16 320 LEU A N 1
ATOM 2469 C CA . LEU A 1 320 ? 38.576 -6.008 25.397 1.00 38.16 320 LEU A CA 1
ATOM 2470 C C . LEU A 1 320 ? 40.027 -5.655 25.776 1.00 38.16 320 LEU A C 1
ATOM 2472 O O . LEU A 1 320 ? 40.242 -4.689 26.508 1.00 38.16 320 LEU A O 1
ATOM 2476 N N . LYS A 1 321 ? 41.004 -6.433 25.305 1.00 35.41 321 LYS A N 1
ATOM 2477 C CA . LYS A 1 321 ? 42.441 -6.143 25.390 1.00 35.41 321 LYS A CA 1
ATOM 2478 C C . LYS A 1 321 ? 42.961 -5.726 24.024 1.00 35.41 321 LYS A C 1
ATOM 2480 O O . LYS A 1 321 ? 43.856 -4.857 24.007 1.00 35.41 321 LYS A O 1
#

Organism: NCBI:txid1070528

Radius of gyration: 22.95 Å; chains: 1; bounding box: 62×50×55 Å

Sequence (321 aa):
MLHIAKSGIDLNFQQNPRAGSACISVGFSVKGLNWFVLNKLLTGVPCSCPSLSYGSEITSVCYAICVAVNTKLQSNPKFSNLNKVFTTATCNIQNDMFFINVNTQHNFNAIKRVIGVIFGAMKQSESHYREYATCLSTLNSKPSRDHFNYAVDVVRSGLAKLYVLIIAKLPSSVDKAKLGILMDMMVASHAQFSHEKLKPSAEPESMKTHVNPTQCPNVKAGGIYTFLLMLFLRSKLPGMRVSANTDEVIVYTDTFNHKHMDKAVSTWCKRLVNVPDLHVAFATMGLNSGQADPCTLVDLLNEGDKFTVKHLESQLIKLLK

Secondary structure (DSSP, 8-state):
-EEEEETTEEEEEEE-TT-SSEEEEEEEE-TT--HHHHHHHHH------GGGSTTHHHHHHHHHHHHHHHHHHHS-HHHHHH-TT----EEEEETTEEEEEEEE-S-HHHHHHHHHHHHHHHHTGGGTHHHHHHHHHHTT----HHHHHHHHHHHHHHTTSEEEEEEE---TT--HHHHHHHHHHHHHHHHHHHS------PPPHHHHT------S-EEE--THHHHHHHHHHHHHSTTEEEEEETTEEEEEESS--HHHHHHHHHHHHHHHTT-HHHHHHHHHHHHHTTSS-HHHHHHHH-TTS---HHHHHHHHHHH--